Protein AF-A0A4Q3WKJ7-F1 (afdb_monomer_lite)

Sequence (183 aa):
MPTYILHGGEASSETPTNSAFWQYMAESLPEGGTWVGCYFARYIEFSDTKFERDADKIRTYAPQGTTCVMATEDNFEDLLKSASVLYLAGGSSLGLLNNLGRWPNAKALIQGVPVVAGCSAGMNILGNKFLTKKGELGQGLGIIPYNLLVHHRAPQYSVAQAGAPLPPPVLAVQETQFCTIQL

Foldseek 3Di:
DAKEKAAQAPLVDDDPLSLVSLLVQQVLADALAEEEEEDQLDDPVCQPVVQVVSVVSSVVRHHHNYHYYYDDLVCNQVCLQRHQEYEAEDHHLVSSVVSCVVDPCSLVSQVSHRYYYYHHSGNQQLDQWEWGLQLDIDGHSHNDDAREYHQPPPPSSVNNCVHDDDDPPYDYHHHSHIDMDDD

Radius of gyration: 15.19 Å; chains: 1; bounding box: 35×33×44 Å

Secondary structure (DSSP, 8-state):
--EEEEE-S-TTS--HHHHHHHHHHHHTSPTT-EEEEE-TTS-GGGHHHHHHHHHHHHHHHSPTT-EEEE--TTTHHHHHHH-SEEEE-SS-HHHHHHHHTT-TTHHHHHHHSSEEEEETHHHHTTSSEEE-TTSPEEE----SSSEEEEEET-GGGHHHHHSSPPPSSEEEEETT-EEEEE-

Structure (mmCIF, N/CA/C/O backbone):
data_AF-A0A4Q3WKJ7-F1
#
_entry.id   AF-A0A4Q3WKJ7-F1
#
loop_
_atom_site.group_PDB
_atom_site.id
_atom_site.type_symbol
_atom_site.label_atom_id
_atom_site.label_alt_id
_atom_site.label_comp_id
_atom_site.label_asym_id
_atom_site.label_entity_id
_atom_site.label_seq_id
_atom_site.pdbx_PDB_ins_code
_atom_site.Cartn_x
_atom_site.Cartn_y
_atom_site.Cartn_z
_atom_site.occupancy
_atom_site.B_iso_or_equiv
_atom_site.auth_seq_id
_atom_site.auth_comp_id
_atom_site.auth_asym_id
_atom_site.auth_atom_id
_atom_site.pdbx_PDB_model_num
ATOM 1 N N . MET A 1 1 ? -16.156 4.918 -1.291 1.00 81.81 1 MET A N 1
ATOM 2 C CA . MET A 1 1 ? -15.129 5.103 -2.331 1.00 81.81 1 MET A CA 1
ATOM 3 C C . MET A 1 1 ? -13.781 4.978 -1.653 1.00 81.81 1 MET A C 1
ATOM 5 O O . MET A 1 1 ? -13.519 5.790 -0.766 1.00 81.81 1 MET A O 1
ATOM 9 N N . PRO A 1 2 ? -13.011 3.913 -1.930 1.00 94.12 2 PRO A N 1
ATOM 10 C CA . PRO A 1 2 ? -11.692 3.731 -1.346 1.00 94.12 2 PRO A CA 1
ATOM 11 C C . PRO A 1 2 ? -10.714 4.848 -1.724 1.00 94.12 2 PRO A C 1
ATOM 13 O O . PRO A 1 2 ? -10.761 5.398 -2.826 1.00 94.12 2 PRO A O 1
ATOM 16 N N . THR A 1 3 ? -9.788 5.151 -0.818 1.00 98.38 3 THR A N 1
ATOM 17 C CA . THR A 1 3 ? -8.639 6.022 -1.094 1.00 98.38 3 THR A CA 1
ATOM 18 C C . THR A 1 3 ? -7.384 5.177 -1.270 1.00 98.38 3 THR A C 1
ATOM 20 O O . THR A 1 3 ? -7.062 4.339 -0.432 1.00 98.38 3 THR A O 1
ATOM 23 N N . TYR A 1 4 ? -6.646 5.417 -2.346 1.00 98.56 4 TYR A N 1
ATOM 24 C CA . TYR A 1 4 ? -5.393 4.745 -2.659 1.00 98.56 4 TYR A CA 1
ATOM 25 C C . TYR A 1 4 ? -4.220 5.688 -2.437 1.00 98.56 4 TYR A C 1
ATOM 27 O O . TYR A 1 4 ? -4.204 6.779 -3.001 1.00 98.56 4 TYR A O 1
ATOM 35 N N . ILE A 1 5 ? -3.227 5.263 -1.658 1.00 98.56 5 ILE A N 1
ATOM 36 C CA . ILE A 1 5 ? -2.015 6.034 -1.360 1.00 98.56 5 ILE A CA 1
ATOM 37 C C . ILE A 1 5 ? -0.834 5.336 -2.041 1.00 98.56 5 ILE A C 1
ATOM 39 O O . ILE A 1 5 ? -0.457 4.222 -1.680 1.00 98.56 5 ILE A O 1
ATOM 43 N N . LEU A 1 6 ? -0.259 5.967 -3.061 1.00 98.56 6 LEU A N 1
ATOM 44 C CA . LEU A 1 6 ? 0.714 5.347 -3.961 1.00 98.56 6 LEU A CA 1
ATOM 45 C C . LEU A 1 6 ? 2.101 5.920 -3.732 1.00 98.56 6 LEU A C 1
ATOM 47 O O . LEU A 1 6 ? 2.370 7.052 -4.128 1.00 98.56 6 LEU A O 1
ATOM 51 N N . HIS A 1 7 ? 2.973 5.132 -3.110 1.00 98.56 7 HIS A N 1
ATOM 52 C CA . HIS A 1 7 ? 4.310 5.542 -2.704 1.00 98.56 7 HIS A CA 1
ATOM 53 C C . HIS A 1 7 ? 5.396 4.917 -3.593 1.00 98.56 7 HIS A C 1
ATOM 55 O O . HIS A 1 7 ? 5.481 3.692 -3.745 1.00 98.56 7 HIS A O 1
ATOM 61 N N . GLY A 1 8 ? 6.276 5.755 -4.145 1.00 97.06 8 GLY A N 1
ATOM 62 C CA . GLY A 1 8 ? 7.236 5.351 -5.178 1.00 97.06 8 GLY A CA 1
ATOM 63 C C . GLY A 1 8 ? 8.384 4.462 -4.696 1.00 97.06 8 GLY A C 1
ATOM 64 O O . GLY A 1 8 ? 9.007 3.792 -5.514 1.00 97.06 8 GLY A O 1
ATOM 65 N N . GLY A 1 9 ? 8.656 4.409 -3.390 1.00 95.75 9 GLY A N 1
ATOM 66 C CA . GLY A 1 9 ? 9.699 3.563 -2.794 1.00 95.75 9 GLY A CA 1
ATOM 67 C C . GLY A 1 9 ? 10.527 4.301 -1.745 1.00 95.75 9 GLY A C 1
ATOM 68 O O . GLY A 1 9 ? 10.381 5.508 -1.602 1.00 95.75 9 GLY A O 1
ATOM 69 N N . GLU A 1 10 ? 11.378 3.587 -1.004 1.00 94.50 10 GLU A N 1
ATOM 70 C CA . GLU A 1 10 ? 12.205 4.161 0.077 1.00 94.50 10 GLU A CA 1
ATOM 71 C C . GLU A 1 10 ? 11.401 4.792 1.234 1.00 94.50 10 GLU A C 1
ATOM 73 O O . GLU A 1 10 ? 11.823 5.769 1.842 1.00 94.50 10 GLU A O 1
ATOM 78 N N . ALA A 1 11 ? 10.247 4.210 1.596 1.00 94.81 11 ALA A N 1
ATOM 79 C CA . ALA A 1 11 ? 9.385 4.702 2.691 1.00 94.81 11 ALA A CA 1
ATOM 80 C C . ALA A 1 11 ? 10.033 4.643 4.096 1.00 94.81 11 ALA A C 1
ATOM 82 O O . ALA A 1 11 ? 9.470 5.134 5.080 1.00 94.81 11 ALA A O 1
ATOM 83 N N . SER A 1 12 ? 11.194 3.992 4.221 1.00 91.62 12 SER A N 1
ATOM 84 C CA . SER A 1 12 ? 11.977 3.959 5.457 1.00 91.62 12 SER A CA 1
ATOM 85 C C . SER A 1 12 ? 12.895 5.158 5.643 1.00 91.62 12 SER A C 1
ATOM 87 O O . SER A 1 12 ? 13.297 5.387 6.776 1.00 91.62 12 SER A O 1
ATOM 89 N N . SER A 1 13 ? 13.210 5.898 4.580 1.00 94.06 13 SER A N 1
ATOM 90 C CA . SER A 1 13 ? 14.069 7.079 4.662 1.00 94.06 13 SER A CA 1
ATOM 91 C C . SER A 1 13 ? 13.409 8.174 5.498 1.00 94.06 13 SER A C 1
ATOM 93 O O . SER A 1 13 ? 12.194 8.363 5.439 1.00 94.06 13 SER A O 1
ATOM 95 N N . GLU A 1 14 ? 14.201 8.911 6.265 1.00 93.94 14 GLU A N 1
ATOM 96 C CA . GLU A 1 14 ? 13.706 10.030 7.066 1.00 93.94 14 GLU A CA 1
ATOM 97 C C . GLU A 1 14 ? 13.602 11.277 6.188 1.00 93.94 14 GLU A C 1
ATOM 99 O O . GLU A 1 14 ? 14.577 11.987 5.952 1.00 93.94 14 GLU A O 1
ATOM 104 N N . THR A 1 15 ? 12.409 11.520 5.646 1.00 96.88 15 THR A N 1
ATOM 105 C CA . THR A 1 15 ? 12.105 12.713 4.850 1.00 96.88 15 THR A CA 1
ATOM 106 C C . THR A 1 15 ? 10.743 13.278 5.253 1.00 96.88 15 THR A C 1
ATOM 108 O O . THR A 1 15 ? 9.866 12.508 5.654 1.00 96.88 15 THR A O 1
ATOM 111 N N . PRO A 1 16 ? 10.507 14.595 5.097 1.00 97.31 16 PRO A N 1
ATOM 112 C CA . PRO A 1 16 ? 9.200 15.185 5.386 1.00 97.31 16 PRO A CA 1
ATOM 113 C C . PRO A 1 16 ? 8.056 14.526 4.603 1.00 97.31 16 PRO A C 1
ATOM 115 O O . PRO A 1 16 ? 6.979 14.303 5.148 1.00 97.31 16 PRO A O 1
ATOM 118 N N . THR A 1 17 ? 8.295 14.157 3.340 1.00 97.12 17 THR A N 1
ATOM 119 C CA . THR A 1 17 ? 7.290 13.489 2.504 1.00 97.12 17 THR A CA 1
ATOM 120 C C . THR A 1 17 ? 6.982 12.071 2.988 1.00 97.12 17 THR A C 1
ATOM 122 O O . THR A 1 17 ? 5.820 11.672 2.984 1.00 97.12 17 THR A O 1
ATOM 125 N N . ASN A 1 18 ? 7.975 11.322 3.477 1.00 97.75 18 ASN A N 1
ATOM 126 C CA . ASN A 1 18 ? 7.724 10.016 4.085 1.00 97.75 18 ASN A CA 1
ATOM 127 C C . ASN A 1 18 ? 6.974 10.152 5.412 1.00 97.75 18 ASN A C 1
ATOM 129 O O . ASN A 1 18 ? 6.049 9.383 5.657 1.00 97.75 18 ASN A O 1
ATOM 133 N N . SER A 1 19 ? 7.321 11.129 6.255 1.00 97.50 19 SER A N 1
ATOM 134 C CA . SER A 1 19 ? 6.553 11.404 7.476 1.00 97.50 19 SER A CA 1
ATOM 135 C C . SER A 1 19 ? 5.092 11.707 7.144 1.00 97.50 19 SER A C 1
ATOM 137 O O . SER A 1 19 ? 4.204 11.108 7.739 1.00 97.50 19 SER A O 1
ATOM 139 N N . ALA A 1 20 ? 4.840 12.527 6.117 1.00 98.06 20 ALA A N 1
ATOM 140 C CA . ALA A 1 20 ? 3.491 12.806 5.631 1.00 98.06 20 ALA A CA 1
ATOM 141 C C . ALA A 1 20 ? 2.779 11.555 5.080 1.00 98.06 20 ALA A C 1
ATOM 143 O O . ALA A 1 20 ? 1.578 11.411 5.277 1.00 98.06 20 ALA A O 1
ATOM 144 N N . PHE A 1 21 ? 3.492 10.628 4.433 1.00 98.25 21 PHE A N 1
ATOM 145 C CA . PHE A 1 21 ? 2.926 9.353 3.977 1.00 98.25 21 PHE A CA 1
ATOM 146 C C . PHE A 1 21 ? 2.413 8.499 5.147 1.00 98.25 21 PHE A C 1
ATOM 148 O O . PHE A 1 21 ? 1.285 8.005 5.106 1.00 98.25 21 PHE A O 1
ATOM 155 N N . TRP A 1 22 ? 3.223 8.343 6.200 1.00 98.25 22 TRP A N 1
ATOM 156 C CA . TRP A 1 22 ? 2.840 7.585 7.396 1.00 98.25 22 TRP A CA 1
ATOM 157 C C . TRP A 1 22 ? 1.740 8.285 8.193 1.00 98.25 22 TRP A C 1
ATOM 159 O O . TRP A 1 22 ? 0.773 7.638 8.592 1.00 98.25 22 TRP A O 1
ATOM 169 N N . GLN A 1 23 ? 1.852 9.604 8.357 1.00 98.25 23 GLN A N 1
ATOM 170 C CA . GLN A 1 23 ? 0.847 10.428 9.020 1.00 98.25 23 GLN A CA 1
ATOM 171 C C . GLN A 1 23 ? -0.504 10.346 8.302 1.00 98.25 23 GLN A C 1
ATOM 173 O O . GLN A 1 23 ? -1.506 10.075 8.949 1.00 98.25 23 GLN A O 1
ATOM 178 N N . TYR A 1 24 ? -0.538 10.470 6.971 1.00 98.06 24 TYR A N 1
ATOM 179 C CA . TYR A 1 24 ? -1.785 10.395 6.206 1.00 98.06 24 TYR A CA 1
ATOM 180 C C . TYR A 1 24 ? -2.494 9.045 6.390 1.00 98.06 24 TYR A C 1
ATOM 182 O O . TYR A 1 24 ? -3.712 8.997 6.564 1.00 98.06 24 TYR A O 1
ATOM 190 N N . MET A 1 25 ? -1.748 7.932 6.374 1.00 98.19 25 MET A N 1
ATOM 191 C CA . MET A 1 25 ? -2.322 6.612 6.665 1.00 98.19 25 MET A CA 1
ATOM 192 C C . MET A 1 25 ? -2.898 6.538 8.079 1.00 98.19 25 MET A C 1
ATOM 194 O O . MET A 1 25 ? -3.982 5.995 8.264 1.00 98.19 25 MET A O 1
ATOM 198 N N . ALA A 1 26 ? -2.179 7.065 9.067 1.00 98.31 26 ALA A N 1
ATOM 199 C CA . ALA A 1 26 ? -2.588 7.009 10.462 1.00 98.31 26 ALA A CA 1
ATOM 200 C C . ALA A 1 26 ? -3.809 7.896 10.757 1.00 98.31 26 ALA A C 1
ATOM 202 O O . ALA A 1 26 ? -4.734 7.455 11.430 1.00 98.31 26 ALA A O 1
ATOM 203 N N . GLU A 1 27 ? -3.860 9.103 10.194 1.00 97.44 27 GLU A N 1
ATOM 204 C CA . GLU A 1 27 ? -4.999 10.027 10.303 1.00 97.44 27 GLU A CA 1
ATOM 205 C C . GLU A 1 27 ? -6.239 9.530 9.546 1.00 97.44 27 GLU A C 1
ATOM 207 O O . GLU A 1 27 ? -7.353 9.976 9.811 1.00 97.44 27 GLU A O 1
ATOM 212 N N . SER A 1 28 ? -6.064 8.581 8.621 1.00 97.44 28 SER A N 1
ATOM 213 C CA . SER A 1 28 ? -7.175 7.908 7.942 1.00 97.44 28 SER A CA 1
ATOM 214 C C . SER A 1 28 ? -7.849 6.829 8.799 1.00 97.44 28 SER A C 1
ATOM 216 O O . SER A 1 28 ? -8.874 6.277 8.392 1.00 97.44 28 SER A O 1
ATOM 218 N N . LEU A 1 29 ? -7.282 6.483 9.959 1.00 98.06 29 LEU A N 1
ATOM 219 C CA . LEU A 1 29 ? -7.877 5.519 10.877 1.00 98.06 29 LEU A CA 1
ATOM 220 C C . LEU A 1 29 ? -8.966 6.197 11.722 1.00 98.06 29 LEU A C 1
ATOM 222 O O . LEU A 1 29 ? -8.727 7.271 12.274 1.00 98.06 29 LEU A O 1
ATOM 226 N N . PRO A 1 30 ? -10.145 5.572 11.890 1.00 96.88 30 PRO A N 1
ATOM 227 C CA . PRO A 1 30 ? -11.076 5.983 12.931 1.00 96.88 30 PRO A CA 1
ATOM 228 C C . PRO A 1 30 ? -10.525 5.617 14.318 1.00 96.88 30 PRO A C 1
ATOM 230 O O . PRO A 1 30 ? -9.624 4.785 14.447 1.00 96.88 30 PRO A O 1
ATOM 233 N N . GLU A 1 31 ? -11.099 6.192 15.375 1.00 96.19 31 GLU A N 1
ATOM 234 C CA . GLU A 1 31 ? -10.847 5.733 16.745 1.00 96.19 31 GLU A CA 1
ATOM 235 C C . GLU A 1 31 ? -11.171 4.233 16.872 1.00 96.19 31 GLU A C 1
ATOM 237 O O . GLU A 1 31 ? -12.195 3.767 16.369 1.00 96.19 31 GLU A O 1
ATOM 242 N N . GLY A 1 32 ? -10.268 3.457 17.482 1.00 95.44 32 GLY A N 1
ATOM 243 C CA . GLY A 1 32 ? -10.382 1.992 17.522 1.00 95.44 32 GLY A CA 1
ATOM 244 C C . GLY A 1 32 ? -10.168 1.280 16.174 1.00 95.44 32 GLY A C 1
ATOM 245 O O . GLY A 1 32 ? -10.402 0.076 16.072 1.00 95.44 32 GLY A O 1
ATOM 246 N N . GLY A 1 33 ? -9.747 2.002 15.131 1.00 97.56 33 GLY A N 1
ATOM 247 C CA . GLY A 1 33 ? -9.533 1.470 13.788 1.00 97.56 33 GLY A CA 1
ATOM 248 C C . GLY A 1 33 ? -8.410 0.437 13.704 1.00 97.56 33 GLY A C 1
ATOM 249 O O . GLY A 1 33 ? -7.512 0.376 14.547 1.00 97.56 33 GLY A O 1
ATOM 250 N N . THR A 1 34 ? -8.446 -0.378 12.647 1.00 98.62 34 THR A N 1
ATOM 251 C CA . THR A 1 34 ? -7.423 -1.406 12.392 1.00 98.62 34 THR A CA 1
ATOM 252 C C . THR A 1 34 ? -6.572 -1.031 11.184 1.00 98.62 34 THR A C 1
ATOM 254 O O . THR A 1 34 ? -7.083 -0.883 10.068 1.00 98.62 34 THR A O 1
ATOM 257 N N . TRP A 1 35 ? -5.264 -0.924 11.408 1.00 98.75 35 TRP A N 1
ATOM 258 C CA . TRP A 1 35 ? -4.242 -0.872 10.372 1.00 98.75 35 TRP A CA 1
ATOM 259 C C . TRP A 1 35 ? -3.665 -2.270 10.137 1.00 98.75 35 TRP A C 1
ATOM 261 O O . TRP A 1 35 ? -3.179 -2.919 11.067 1.00 98.75 35 TRP A O 1
ATOM 271 N N . VAL A 1 36 ? -3.698 -2.725 8.887 1.00 98.75 36 VAL A N 1
ATOM 272 C CA . VAL A 1 36 ? -3.184 -4.033 8.473 1.00 98.75 36 VAL A CA 1
ATOM 273 C C . VAL A 1 36 ? -1.935 -3.852 7.620 1.00 98.75 36 VAL A C 1
ATOM 275 O O . VAL A 1 36 ? -1.992 -3.278 6.533 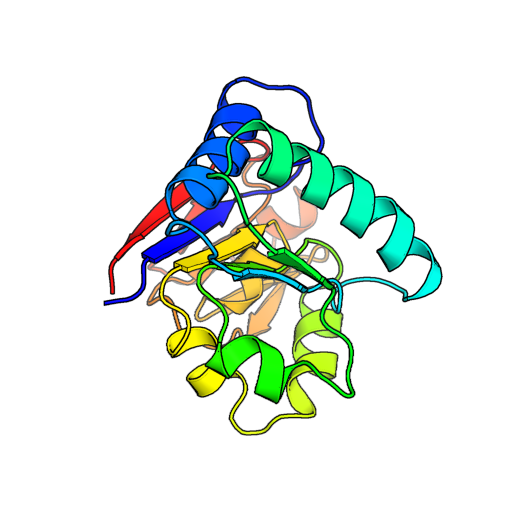1.00 98.75 36 VAL A O 1
ATOM 278 N N . GLY A 1 37 ? -0.804 -4.381 8.082 1.00 98.38 37 GLY A N 1
ATOM 279 C CA . GLY A 1 37 ? 0.447 -4.417 7.330 1.00 98.38 37 GLY A CA 1
ATOM 280 C C . GLY A 1 37 ? 0.627 -5.746 6.593 1.00 98.38 37 GLY A C 1
ATOM 281 O O . GLY A 1 37 ? 0.725 -6.798 7.219 1.00 98.38 37 GLY A O 1
ATOM 282 N N . CYS A 1 38 ? 0.716 -5.711 5.264 1.00 97.69 38 CYS A N 1
ATOM 283 C CA . CYS A 1 38 ? 0.924 -6.879 4.411 1.00 97.69 38 CYS A CA 1
ATOM 284 C C . CYS A 1 38 ? 2.346 -6.900 3.831 1.00 97.69 38 CYS A C 1
ATOM 286 O O . CYS A 1 38 ? 2.731 -6.040 3.033 1.00 97.69 38 CYS A O 1
ATOM 288 N N . TYR A 1 39 ? 3.119 -7.925 4.206 1.00 97.00 39 TYR A N 1
ATOM 289 C CA . TYR A 1 39 ? 4.542 -8.071 3.865 1.00 97.00 39 TYR A CA 1
ATOM 290 C C . TYR A 1 39 ? 4.828 -9.226 2.897 1.00 97.00 39 TYR A C 1
ATOM 292 O O . TYR A 1 39 ? 5.985 -9.583 2.687 1.00 97.00 39 TYR A O 1
ATOM 300 N N . PHE A 1 40 ? 3.801 -9.752 2.220 1.00 95.56 40 PHE A N 1
ATOM 301 C CA . PHE A 1 40 ? 3.911 -10.877 1.277 1.00 95.56 40 PHE A CA 1
ATOM 302 C C . PHE A 1 40 ? 4.849 -10.625 0.084 1.00 95.56 40 PHE A C 1
ATOM 304 O O . PHE A 1 40 ? 5.186 -11.553 -0.645 1.00 95.56 40 PHE A O 1
ATOM 311 N N . ALA A 1 41 ? 5.300 -9.389 -0.136 1.00 92.94 41 ALA A N 1
ATOM 312 C CA . ALA A 1 41 ? 6.324 -9.071 -1.127 1.00 92.94 41 ALA A CA 1
ATOM 313 C C . ALA A 1 41 ? 7.746 -9.499 -0.700 1.00 92.94 41 ALA A C 1
ATOM 315 O O . ALA A 1 41 ? 8.692 -9.333 -1.475 1.00 92.94 41 ALA A O 1
ATOM 316 N N . ARG A 1 42 ? 7.939 -9.977 0.533 1.00 86.81 42 ARG A N 1
ATOM 317 C CA . ARG A 1 42 ? 9.248 -10.272 1.130 1.00 86.81 42 ARG A CA 1
ATOM 318 C C . ARG A 1 42 ? 9.323 -11.707 1.643 1.00 86.81 42 ARG A C 1
ATOM 320 O O . ARG A 1 42 ? 8.315 -12.389 1.777 1.00 86.81 42 ARG A O 1
ATOM 327 N N . TYR A 1 43 ? 10.545 -12.139 1.945 1.00 75.75 43 TYR A N 1
ATOM 328 C CA . TYR A 1 43 ? 10.781 -13.367 2.698 1.00 75.75 43 TYR A CA 1
ATOM 329 C C . TYR A 1 43 ? 10.307 -13.203 4.145 1.00 75.75 43 TYR A C 1
ATOM 331 O O . TYR A 1 43 ? 10.516 -12.146 4.749 1.00 75.75 43 TYR A O 1
ATOM 339 N N . ILE A 1 44 ? 9.699 -14.261 4.684 1.00 72.31 44 ILE A N 1
ATOM 340 C CA . ILE A 1 44 ? 9.013 -14.255 5.981 1.00 72.31 44 ILE A CA 1
ATOM 341 C C . ILE A 1 44 ? 9.929 -13.818 7.133 1.00 72.31 44 ILE A C 1
ATOM 343 O O . ILE A 1 44 ? 9.512 -13.022 7.966 1.00 72.31 44 ILE A O 1
ATOM 347 N N . GLU A 1 45 ? 11.206 -14.207 7.085 1.00 68.75 45 GLU A N 1
ATOM 348 C CA . GLU A 1 45 ? 12.228 -13.970 8.118 1.00 68.75 45 GLU A CA 1
ATOM 349 C C . GLU A 1 45 ? 12.484 -12.486 8.441 1.00 68.75 45 GLU A C 1
ATOM 351 O O . GLU A 1 45 ? 13.004 -12.160 9.504 1.00 68.75 45 GLU A O 1
ATOM 356 N N . PHE A 1 46 ? 12.108 -11.565 7.548 1.00 73.12 46 PHE A N 1
ATOM 357 C CA . PHE A 1 46 ? 12.289 -10.121 7.746 1.00 73.12 46 PHE A CA 1
ATOM 358 C C . PHE A 1 46 ? 10.980 -9.364 7.985 1.00 73.12 46 PHE A C 1
ATOM 360 O O . PHE A 1 46 ? 10.987 -8.130 7.984 1.00 73.12 46 PHE A O 1
ATOM 367 N N . SER A 1 47 ? 9.856 -10.070 8.112 1.00 81.00 47 SER A N 1
ATOM 368 C CA . SER A 1 47 ? 8.536 -9.434 8.159 1.00 81.00 47 SER A CA 1
ATOM 369 C C . SER A 1 47 ? 8.264 -8.807 9.522 1.00 81.00 47 SER A C 1
ATOM 371 O O . SER A 1 47 ? 7.897 -7.638 9.560 1.00 81.00 47 SER A O 1
ATOM 373 N N . ASP A 1 48 ? 8.575 -9.502 10.619 1.00 85.94 48 ASP A N 1
ATOM 374 C CA . ASP A 1 48 ? 8.271 -9.041 11.984 1.00 85.94 48 ASP A CA 1
ATOM 375 C C . ASP A 1 48 ? 8.990 -7.733 12.342 1.00 85.94 48 ASP A C 1
ATOM 377 O O . ASP A 1 48 ? 8.375 -6.760 12.772 1.00 85.94 48 ASP A O 1
ATOM 381 N N . THR A 1 49 ? 10.301 -7.658 12.089 1.00 88.25 49 THR A N 1
ATOM 382 C CA . THR A 1 49 ? 11.098 -6.455 12.403 1.00 88.25 49 THR A CA 1
ATOM 383 C C . THR A 1 49 ? 10.672 -5.238 11.583 1.00 88.25 49 THR A C 1
ATOM 385 O O . THR A 1 49 ? 10.712 -4.106 12.065 1.00 88.25 49 THR A O 1
ATOM 388 N N . LYS A 1 50 ? 10.254 -5.449 10.331 1.00 90.44 50 LYS A N 1
ATOM 389 C CA . LYS A 1 50 ? 9.723 -4.379 9.480 1.00 90.44 50 LYS A CA 1
ATOM 390 C C . LYS A 1 50 ? 8.320 -3.976 9.896 1.00 90.44 50 LYS A C 1
ATOM 392 O O . LYS A 1 50 ? 8.035 -2.782 9.874 1.00 90.44 50 LYS A O 1
ATOM 397 N N . PHE A 1 51 ? 7.489 -4.949 10.257 1.00 95.94 51 PHE A N 1
ATOM 398 C CA . PHE A 1 51 ? 6.155 -4.705 10.768 1.00 95.94 51 PHE A CA 1
ATOM 399 C C . PHE A 1 51 ? 6.210 -3.809 11.993 1.00 95.94 51 PHE A C 1
ATOM 401 O O . PHE A 1 51 ? 5.581 -2.762 11.954 1.00 95.94 51 PHE A O 1
ATOM 408 N N . GLU A 1 52 ? 7.008 -4.144 13.010 1.00 95.75 52 GLU A N 1
ATOM 409 C CA . GLU A 1 52 ? 7.071 -3.315 14.218 1.00 95.75 52 GLU A CA 1
ATOM 410 C C . GLU A 1 52 ? 7.567 -1.902 13.918 1.00 95.75 52 GLU A C 1
ATOM 412 O O . GLU A 1 52 ? 6.936 -0.928 14.316 1.00 95.75 52 GLU A O 1
ATOM 417 N N . ARG A 1 53 ? 8.617 -1.769 13.100 1.00 94.69 53 ARG A N 1
ATOM 418 C CA . ARG A 1 53 ? 9.114 -0.454 12.676 1.00 94.69 53 ARG A CA 1
ATOM 419 C C . ARG A 1 53 ? 8.038 0.387 11.979 1.00 94.69 53 ARG A C 1
ATOM 421 O O . ARG A 1 53 ? 7.955 1.591 12.203 1.00 94.69 53 ARG A O 1
ATOM 428 N N . ASP A 1 54 ? 7.276 -0.204 11.066 1.00 96.75 54 ASP A N 1
ATOM 429 C CA . ASP A 1 54 ? 6.248 0.519 10.313 1.00 96.75 54 ASP A CA 1
ATOM 430 C C . ASP A 1 54 ? 4.997 0.761 11.186 1.00 96.75 54 ASP A C 1
ATOM 432 O O . ASP A 1 54 ? 4.388 1.827 11.099 1.00 96.75 54 ASP A O 1
ATOM 436 N N . ALA A 1 55 ? 4.667 -0.164 12.092 1.00 97.62 55 ALA A N 1
ATOM 437 C CA . ALA A 1 55 ? 3.611 -0.012 13.087 1.00 97.62 55 ALA A CA 1
ATOM 438 C C . ALA A 1 55 ? 3.921 1.127 14.069 1.00 97.62 55 ALA A C 1
ATOM 440 O O . ALA A 1 55 ? 3.026 1.903 14.387 1.00 97.62 55 ALA A O 1
ATOM 441 N N . ASP A 1 56 ? 5.176 1.309 14.486 1.00 97.00 56 ASP A N 1
ATOM 442 C CA . ASP A 1 56 ? 5.588 2.429 15.343 1.00 97.00 56 ASP A CA 1
ATOM 443 C C . ASP A 1 56 ? 5.347 3.790 14.679 1.00 97.00 56 ASP A C 1
ATOM 445 O O . ASP A 1 56 ? 4.895 4.742 15.324 1.00 97.00 56 ASP A O 1
ATOM 449 N N . LYS A 1 57 ? 5.553 3.881 13.361 1.00 96.75 57 LYS A N 1
ATOM 450 C CA . LYS A 1 57 ? 5.229 5.095 12.597 1.00 96.75 57 LYS A CA 1
ATOM 451 C C . LYS A 1 57 ? 3.731 5.365 12.562 1.00 96.75 57 LYS A C 1
ATOM 453 O O . LYS A 1 57 ? 3.330 6.516 12.673 1.00 96.75 57 LYS A O 1
ATOM 458 N N . ILE A 1 58 ? 2.907 4.324 12.439 1.00 98.06 58 ILE A N 1
ATOM 459 C CA . ILE A 1 58 ? 1.448 4.466 12.515 1.00 98.06 58 ILE A CA 1
ATOM 460 C C . ILE A 1 58 ? 1.036 4.905 13.921 1.00 98.06 58 ILE A C 1
ATOM 462 O O . ILE A 1 58 ? 0.363 5.920 14.066 1.00 98.06 58 ILE A O 1
ATOM 466 N N . ARG A 1 59 ? 1.509 4.209 14.961 1.00 96.94 59 ARG A N 1
ATOM 467 C CA . ARG A 1 59 ? 1.221 4.504 16.376 1.00 96.94 59 ARG A CA 1
ATOM 468 C C . ARG A 1 59 ? 1.601 5.932 16.783 1.00 96.94 59 ARG A C 1
ATOM 470 O O . ARG A 1 59 ? 0.985 6.473 17.690 1.00 96.94 59 ARG A O 1
ATOM 477 N N . THR A 1 60 ? 2.573 6.547 16.108 1.00 96.31 60 THR A N 1
ATOM 478 C CA . THR A 1 60 ? 2.985 7.940 16.357 1.00 96.31 60 THR A CA 1
ATOM 479 C C . THR A 1 60 ? 1.868 8.953 16.071 1.00 96.31 60 THR A C 1
ATOM 481 O O . THR A 1 60 ? 1.786 9.972 16.753 1.00 96.31 60 THR A O 1
ATOM 484 N N . TYR A 1 61 ? 1.011 8.687 15.082 1.00 96.44 61 TYR A N 1
ATOM 485 C CA . TYR A 1 61 ? -0.011 9.632 14.609 1.00 96.44 61 TYR A CA 1
ATOM 486 C C . TYR A 1 61 ? -1.444 9.099 14.736 1.00 96.44 61 TYR A C 1
ATOM 488 O O . TYR A 1 61 ? -2.398 9.853 14.558 1.00 96.44 61 TYR A O 1
ATOM 496 N N . ALA A 1 62 ? -1.607 7.802 14.992 1.00 96.69 62 ALA A N 1
ATOM 497 C CA . ALA A 1 62 ? -2.910 7.161 14.991 1.00 96.69 62 ALA A CA 1
ATOM 498 C C . ALA A 1 62 ? -3.737 7.545 16.231 1.00 96.69 62 ALA A C 1
ATOM 500 O O . ALA A 1 62 ? -3.176 7.793 17.304 1.00 96.69 62 ALA A O 1
ATOM 501 N N . PRO A 1 63 ? -5.076 7.554 16.122 1.00 95.81 63 PRO A N 1
ATOM 502 C CA . PRO A 1 63 ? -5.941 7.802 17.266 1.00 95.81 63 PRO A CA 1
ATOM 503 C C . PRO A 1 63 ? -5.799 6.708 18.332 1.00 95.81 63 PRO A C 1
ATOM 505 O O . PRO A 1 63 ? -5.351 5.583 18.071 1.00 95.81 63 PRO A O 1
ATOM 508 N N . GLN A 1 64 ? -6.228 7.033 19.551 1.00 93.88 64 GLN A N 1
ATOM 509 C CA . GLN A 1 64 ? -6.243 6.090 20.664 1.00 93.88 64 GLN A CA 1
ATOM 510 C C . GLN A 1 64 ? -7.040 4.819 20.309 1.00 93.88 64 GLN A C 1
ATOM 512 O O . GLN A 1 64 ? -8.026 4.852 19.574 1.00 93.88 64 GLN A O 1
ATOM 517 N N . GLY A 1 65 ? -6.583 3.672 20.817 1.00 94.31 65 GLY A N 1
ATOM 518 C CA . GLY A 1 65 ? -7.231 2.379 20.572 1.00 94.31 65 GLY A CA 1
ATOM 519 C C . GLY A 1 65 ? -6.948 1.766 19.197 1.00 94.31 65 GLY A C 1
ATOM 520 O O . GLY A 1 65 ? -7.470 0.693 18.908 1.00 94.31 65 GLY A O 1
ATOM 521 N N . THR A 1 66 ? -6.116 2.399 18.362 1.00 97.56 66 THR A N 1
ATOM 522 C CA . THR A 1 66 ? -5.693 1.828 17.077 1.00 97.56 66 THR A CA 1
ATOM 523 C C . THR A 1 66 ? -5.051 0.455 17.256 1.00 97.56 66 THR A C 1
ATOM 525 O O . THR A 1 66 ? -4.107 0.288 18.032 1.00 97.56 66 THR A O 1
ATOM 528 N N . THR A 1 67 ? -5.506 -0.511 16.460 1.00 98.12 67 THR A N 1
ATOM 529 C CA . THR A 1 67 ? -4.901 -1.841 16.375 1.00 98.12 67 THR A CA 1
ATOM 530 C C . THR A 1 67 ? -4.007 -1.919 15.140 1.00 98.12 67 THR A C 1
ATOM 532 O O . THR A 1 67 ? -4.457 -1.667 14.025 1.00 98.12 67 THR A O 1
ATOM 535 N N . CYS A 1 68 ? -2.739 -2.285 15.321 1.00 98.38 68 CYS A N 1
ATOM 536 C CA . CYS A 1 68 ? -1.824 -2.602 14.221 1.00 98.38 68 CYS A CA 1
ATOM 537 C C . CYS A 1 68 ? -1.655 -4.120 14.147 1.00 98.38 68 CYS A C 1
ATOM 539 O O . CYS A 1 68 ? -1.259 -4.726 15.142 1.00 98.38 68 CYS A O 1
ATOM 541 N N . VAL A 1 69 ? -1.931 -4.730 12.992 1.00 98.06 69 VAL A N 1
ATOM 542 C CA . VAL A 1 69 ? -1.838 -6.190 12.809 1.00 98.06 69 VAL A CA 1
ATOM 543 C C . VAL A 1 69 ? -1.082 -6.530 11.534 1.00 98.06 69 VAL A C 1
ATOM 545 O O . VAL A 1 69 ? -1.273 -5.899 10.494 1.00 98.06 69 VAL A O 1
ATOM 548 N N . MET A 1 70 ? -0.223 -7.544 11.602 1.00 97.62 70 MET A N 1
ATOM 549 C CA . MET A 1 70 ? 0.439 -8.091 10.425 1.00 97.62 70 MET A CA 1
ATOM 550 C C . MET A 1 70 ? -0.442 -9.153 9.765 1.00 97.62 70 MET A C 1
ATOM 552 O O . MET A 1 70 ? -0.921 -10.078 10.425 1.00 97.62 70 MET A O 1
ATOM 556 N N . ALA A 1 71 ? -0.621 -9.040 8.452 1.00 96.88 71 ALA A N 1
ATOM 557 C CA . ALA A 1 71 ? -1.283 -10.074 7.676 1.00 96.88 71 ALA A CA 1
ATOM 558 C C . ALA A 1 71 ? -0.397 -11.316 7.526 1.00 96.88 71 ALA A C 1
ATOM 560 O O . ALA A 1 71 ? 0.774 -11.227 7.150 1.00 96.88 71 ALA A O 1
ATOM 561 N N . THR A 1 72 ? -1.001 -12.475 7.747 1.00 95.31 72 THR A N 1
ATOM 562 C CA . THR A 1 72 ? -0.469 -13.809 7.479 1.00 95.31 72 THR A CA 1
ATOM 563 C C . THR A 1 72 ? -1.382 -14.523 6.489 1.00 95.31 72 THR A C 1
ATOM 565 O O . THR A 1 72 ? -2.482 -14.061 6.186 1.00 95.31 72 THR A O 1
ATOM 568 N N . GLU A 1 73 ? -0.938 -15.660 5.963 1.00 92.38 73 GLU A N 1
ATOM 569 C CA . GLU A 1 73 ? -1.766 -16.461 5.056 1.00 92.38 73 GLU A CA 1
ATOM 570 C C . GLU A 1 73 ? -3.065 -16.942 5.722 1.00 92.38 73 GLU A C 1
ATOM 572 O O . GLU A 1 73 ? -4.102 -17.002 5.073 1.00 92.38 73 GLU A O 1
ATOM 577 N N . ASP A 1 74 ? -3.045 -17.206 7.026 1.00 93.81 74 ASP A N 1
ATOM 578 C CA . ASP A 1 74 ? -4.210 -17.753 7.726 1.00 93.81 74 ASP A CA 1
ATOM 579 C C . ASP A 1 74 ? -5.264 -16.693 8.064 1.00 93.81 74 ASP A C 1
ATOM 581 O O . ASP A 1 74 ? -6.436 -17.021 8.223 1.00 93.81 74 ASP A O 1
ATOM 585 N N . ASN A 1 75 ? -4.866 -15.422 8.189 1.00 95.69 75 ASN A N 1
ATOM 586 C CA . ASN A 1 75 ? -5.750 -14.358 8.672 1.00 95.69 75 ASN A CA 1
ATOM 587 C C . ASN A 1 75 ? -6.043 -13.259 7.639 1.00 95.69 75 ASN A C 1
ATOM 589 O O . ASN A 1 75 ? -6.859 -12.383 7.918 1.00 95.69 75 ASN A O 1
ATOM 593 N N . PHE A 1 76 ? -5.400 -13.282 6.463 1.00 96.56 76 PHE A N 1
ATOM 594 C CA . PHE A 1 76 ? -5.458 -12.179 5.499 1.00 96.56 76 PHE A CA 1
ATOM 595 C C . PHE A 1 76 ? -6.889 -11.791 5.128 1.00 96.56 76 PHE A C 1
ATOM 597 O O . PHE A 1 76 ? -7.254 -10.623 5.235 1.00 96.56 76 PHE A O 1
ATOM 604 N N . GLU A 1 77 ? -7.709 -12.760 4.720 1.00 96.19 77 GLU A N 1
ATOM 605 C CA . GLU A 1 77 ? -9.075 -12.483 4.277 1.00 96.19 77 GLU A CA 1
ATOM 606 C C . GLU A 1 77 ? -9.927 -11.866 5.394 1.00 96.19 77 GLU A C 1
ATOM 608 O O . GLU A 1 77 ? -10.628 -10.879 5.165 1.00 96.19 77 GLU A O 1
ATOM 613 N N . ASP A 1 78 ? -9.853 -12.422 6.602 1.00 96.75 78 ASP A N 1
ATOM 614 C CA . ASP A 1 78 ? -10.655 -11.951 7.728 1.00 96.75 78 ASP A CA 1
ATOM 615 C C . ASP A 1 78 ? -10.183 -10.591 8.242 1.00 96.75 78 ASP A C 1
ATOM 617 O O . ASP A 1 78 ? -11.015 -9.740 8.556 1.00 96.75 78 ASP A O 1
ATOM 621 N N . LEU A 1 79 ? -8.871 -10.331 8.229 1.00 97.31 79 LEU A N 1
ATOM 622 C CA . LEU A 1 79 ? -8.330 -9.010 8.543 1.00 97.31 79 LEU A CA 1
ATOM 623 C C . LEU A 1 79 ? -8.804 -7.947 7.552 1.00 97.31 79 LEU A C 1
ATOM 625 O O . LEU A 1 79 ? -9.122 -6.837 7.968 1.00 97.31 79 LEU A O 1
ATOM 629 N N . LEU A 1 80 ? -8.887 -8.255 6.253 1.0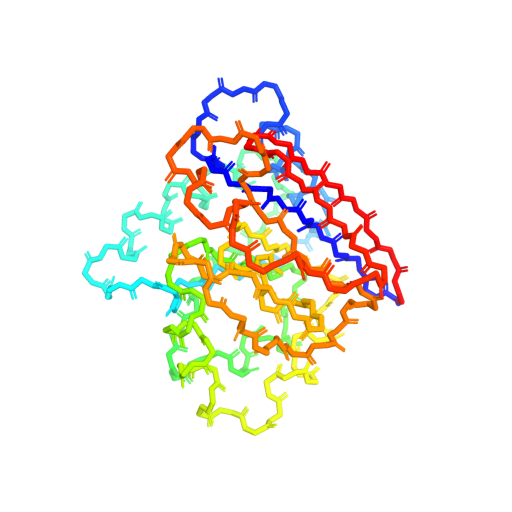0 97.69 80 LEU A N 1
ATOM 630 C CA . LEU A 1 80 ? -9.344 -7.268 5.269 1.00 97.69 80 LEU A CA 1
ATOM 631 C C . LEU A 1 80 ? -10.823 -6.892 5.429 1.00 97.69 80 LEU A C 1
ATOM 633 O O . LEU A 1 80 ? -11.197 -5.784 5.052 1.00 97.69 80 LEU A O 1
ATOM 637 N N . LYS A 1 81 ? -11.656 -7.757 6.025 1.00 96.06 81 LYS A N 1
ATOM 638 C CA . LYS A 1 81 ? -13.077 -7.458 6.295 1.00 96.06 81 LYS A CA 1
ATOM 639 C C . LYS A 1 81 ? -13.265 -6.400 7.387 1.00 96.06 81 LYS A C 1
ATOM 641 O O . LYS A 1 81 ? -14.266 -5.690 7.365 1.00 96.06 81 LYS A O 1
ATOM 646 N N . SER A 1 82 ? -12.333 -6.301 8.336 1.00 95.75 82 SER A N 1
ATOM 647 C CA . SER A 1 82 ? -12.369 -5.323 9.435 1.00 95.75 82 SER A CA 1
ATOM 648 C C . SER A 1 82 ? -11.331 -4.204 9.298 1.00 95.75 82 SER A C 1
ATOM 650 O O . SER A 1 82 ? -11.326 -3.267 10.100 1.00 95.75 82 SER A O 1
ATOM 652 N N . ALA A 1 83 ? -10.457 -4.273 8.291 1.00 98.25 83 ALA A N 1
ATOM 653 C CA . ALA A 1 83 ? -9.419 -3.282 8.063 1.00 98.25 83 ALA A CA 1
ATOM 654 C C . ALA A 1 83 ? -10.017 -1.907 7.752 1.00 98.25 83 ALA A C 1
ATOM 656 O O . ALA A 1 83 ? -10.855 -1.744 6.866 1.00 98.25 83 ALA A O 1
ATOM 657 N N . SER A 1 84 ? -9.514 -0.891 8.445 1.00 98.50 84 SER A N 1
ATOM 658 C CA . SER A 1 84 ? -9.749 0.509 8.091 1.00 98.50 84 SER A CA 1
ATOM 659 C C . SER A 1 84 ? -8.697 0.987 7.087 1.00 98.50 84 SER A C 1
ATOM 661 O O . SER A 1 84 ? -9.015 1.702 6.138 1.00 98.50 84 SER A O 1
ATOM 663 N N . VAL A 1 85 ? -7.449 0.540 7.271 1.00 98.75 85 VAL A N 1
ATOM 664 C CA . VAL A 1 85 ? -6.318 0.830 6.386 1.00 98.75 85 VAL A CA 1
ATOM 665 C C . VAL A 1 85 ? -5.552 -0.459 6.096 1.00 98.75 85 VAL A C 1
ATOM 667 O O . VAL A 1 85 ? -5.191 -1.190 7.016 1.00 98.75 85 VAL A O 1
ATOM 670 N N . LEU A 1 86 ? -5.251 -0.711 4.824 1.00 98.81 86 LEU A N 1
ATOM 671 C CA . LEU A 1 86 ? -4.341 -1.762 4.369 1.00 98.81 86 LEU A CA 1
ATOM 672 C C . LEU A 1 86 ? -3.062 -1.129 3.822 1.00 98.81 86 LEU A C 1
ATOM 674 O O . LEU A 1 86 ? -3.118 -0.308 2.913 1.00 98.81 86 LEU A O 1
ATOM 678 N N . TYR A 1 87 ? -1.905 -1.567 4.307 1.00 98.75 87 TYR A N 1
ATOM 679 C CA . TYR A 1 87 ? -0.600 -1.218 3.759 1.00 98.75 87 TYR A CA 1
ATOM 680 C C . TYR A 1 87 ? 0.054 -2.423 3.071 1.00 98.75 87 TYR A C 1
ATOM 682 O O . TYR A 1 87 ? 0.372 -3.427 3.703 1.00 98.75 87 TYR A O 1
ATOM 690 N N . LEU A 1 88 ? 0.291 -2.310 1.766 1.00 98.50 88 LEU A N 1
ATOM 691 C CA . LEU A 1 88 ? 1.029 -3.264 0.942 1.00 98.50 88 LEU A CA 1
ATOM 692 C C . LEU A 1 88 ? 2.502 -2.834 0.873 1.00 98.50 88 LEU A C 1
ATOM 694 O O . LEU A 1 88 ? 2.862 -1.872 0.182 1.00 98.50 88 LEU A O 1
ATOM 698 N N . ALA A 1 89 ? 3.368 -3.549 1.589 1.00 97.38 89 ALA A N 1
ATOM 699 C CA . ALA A 1 89 ? 4.781 -3.208 1.688 1.00 97.38 89 ALA A CA 1
ATOM 700 C C . ALA A 1 89 ? 5.568 -3.506 0.394 1.00 97.38 89 ALA A C 1
ATOM 702 O O . ALA A 1 89 ? 5.211 -4.356 -0.424 1.00 97.38 89 ALA A O 1
ATOM 703 N N . GLY A 1 90 ? 6.704 -2.821 0.227 1.00 95.38 90 GLY A N 1
ATOM 704 C CA . GLY A 1 90 ? 7.617 -3.048 -0.900 1.00 95.38 90 GLY A CA 1
ATOM 705 C C . GLY A 1 90 ? 8.369 -4.381 -0.821 1.00 95.38 90 GLY A C 1
ATOM 706 O O . GLY A 1 90 ? 8.525 -4.946 0.259 1.00 95.38 90 GLY A O 1
ATOM 707 N N . GLY A 1 91 ? 8.912 -4.847 -1.949 1.00 94.19 91 GLY A N 1
ATOM 708 C CA . GLY A 1 91 ? 9.594 -6.138 -2.085 1.00 94.19 91 GLY A CA 1
ATOM 709 C C . GLY A 1 91 ? 9.600 -6.613 -3.542 1.00 94.19 91 GLY A C 1
ATOM 710 O O . GLY A 1 91 ? 9.906 -5.833 -4.441 1.00 94.19 91 GLY A O 1
ATOM 711 N N . SER A 1 92 ? 9.246 -7.872 -3.788 1.00 94.75 92 SER A N 1
ATOM 712 C CA . SER A 1 92 ? 9.029 -8.432 -5.126 1.00 94.75 92 SER A CA 1
ATOM 713 C C . SER A 1 92 ? 7.567 -8.277 -5.555 1.00 94.75 92 SER A C 1
ATOM 715 O O . SER A 1 92 ? 6.694 -8.902 -4.957 1.00 94.75 92 SER A O 1
ATOM 717 N N . SER A 1 93 ? 7.283 -7.502 -6.614 1.00 96.25 93 SER A N 1
ATOM 718 C CA . SER A 1 93 ? 5.915 -7.380 -7.162 1.00 96.25 93 SER A CA 1
ATOM 719 C C . SER A 1 93 ? 5.355 -8.729 -7.621 1.00 96.25 93 SER A C 1
ATOM 721 O O . SER A 1 93 ? 4.198 -9.038 -7.360 1.00 96.25 93 SER A O 1
ATOM 723 N N . LEU A 1 94 ? 6.180 -9.550 -8.284 1.00 95.56 94 LEU A N 1
ATOM 724 C CA . LEU A 1 94 ? 5.769 -10.880 -8.743 1.00 95.56 94 LEU A CA 1
ATOM 725 C C . LEU A 1 94 ? 5.579 -11.845 -7.569 1.00 95.56 94 LEU A C 1
ATOM 727 O O . LEU A 1 94 ? 4.634 -12.624 -7.578 1.00 95.56 94 LEU A O 1
ATOM 731 N N . GLY A 1 95 ? 6.431 -11.761 -6.542 1.00 94.88 95 GLY A N 1
ATOM 732 C CA . GLY A 1 95 ? 6.266 -12.546 -5.316 1.00 94.88 95 GLY A CA 1
ATOM 733 C C . GLY A 1 95 ? 4.975 -12.190 -4.581 1.00 94.88 95 GLY A C 1
ATOM 734 O O . GLY A 1 95 ? 4.220 -13.078 -4.199 1.00 94.88 95 GLY A O 1
ATOM 735 N N . LEU A 1 96 ? 4.675 -10.892 -4.475 1.00 96.44 96 LEU A N 1
ATOM 736 C CA . LEU A 1 96 ? 3.429 -10.402 -3.894 1.00 96.44 96 LEU A CA 1
ATOM 737 C C . LEU A 1 96 ? 2.203 -10.916 -4.664 1.00 96.44 96 LEU A C 1
ATOM 739 O O . LEU A 1 96 ? 1.287 -11.443 -4.044 1.00 96.44 96 LEU A O 1
ATOM 743 N N . LEU A 1 97 ? 2.197 -10.823 -5.999 1.00 96.62 97 LEU A N 1
ATOM 744 C CA . LEU A 1 97 ? 1.103 -11.356 -6.824 1.00 96.62 97 LEU A CA 1
ATOM 745 C C . LEU A 1 97 ? 0.951 -12.871 -6.690 1.00 96.62 97 LEU A C 1
ATOM 747 O O . LEU A 1 97 ? -0.168 -13.355 -6.572 1.00 96.62 97 LEU A O 1
ATOM 751 N N . ASN A 1 98 ? 2.060 -13.612 -6.683 1.00 95.44 98 ASN A N 1
ATOM 752 C CA . ASN A 1 98 ? 2.038 -15.061 -6.508 1.00 95.44 98 ASN A CA 1
ATOM 753 C C . ASN A 1 98 ? 1.418 -15.451 -5.160 1.00 95.44 98 ASN A C 1
ATOM 755 O O . ASN A 1 98 ? 0.567 -16.333 -5.103 1.00 95.44 98 ASN A O 1
ATOM 759 N N . ASN A 1 99 ? 1.797 -14.754 -4.086 1.00 95.12 99 ASN A N 1
ATOM 760 C CA . ASN A 1 99 ? 1.241 -14.995 -2.758 1.00 95.12 99 ASN A CA 1
ATOM 761 C C . ASN A 1 99 ? -0.243 -14.616 -2.689 1.00 95.12 99 ASN A C 1
ATOM 763 O O . ASN A 1 99 ? -1.043 -15.395 -2.178 1.00 95.12 99 ASN A O 1
ATOM 767 N N . LEU A 1 100 ? -0.636 -13.479 -3.272 1.00 95.94 100 LEU A N 1
ATOM 768 C CA . LEU A 1 100 ? -2.044 -13.080 -3.362 1.00 95.94 100 LEU A CA 1
ATOM 769 C C . LEU A 1 100 ? -2.882 -14.019 -4.244 1.00 95.94 100 LEU A C 1
ATOM 771 O O . LEU A 1 100 ? -4.090 -14.107 -4.048 1.00 95.94 100 LEU A O 1
ATOM 775 N N . GLY A 1 101 ? -2.262 -14.756 -5.170 1.00 93.69 101 GLY A N 1
ATOM 776 C CA . GLY A 1 101 ? -2.928 -15.740 -6.030 1.00 93.69 101 GLY A CA 1
ATOM 777 C C . GLY A 1 101 ? -3.600 -16.893 -5.276 1.00 93.69 101 GLY A C 1
ATOM 778 O O . GLY A 1 101 ? -4.428 -17.594 -5.852 1.00 93.69 101 GLY A O 1
ATOM 779 N N . ARG A 1 102 ? -3.301 -17.060 -3.981 1.00 93.62 102 ARG A N 1
ATOM 780 C CA . ARG A 1 102 ? -3.996 -17.994 -3.081 1.00 93.62 102 ARG A CA 1
ATOM 781 C C . ARG A 1 102 ? -5.458 -17.610 -2.837 1.00 93.62 102 ARG A C 1
ATOM 783 O O . ARG A 1 102 ? -6.258 -18.481 -2.514 1.00 93.62 102 ARG A O 1
ATOM 790 N N . TRP A 1 103 ? -5.810 -16.338 -3.034 1.00 96.00 103 TRP A N 1
ATOM 791 C CA . TRP A 1 103 ? -7.176 -15.833 -2.921 1.00 96.00 103 TRP A CA 1
ATOM 792 C C . TRP A 1 103 ? -7.682 -15.396 -4.300 1.00 96.00 103 TRP A C 1
ATOM 794 O O . TRP A 1 103 ? -7.322 -14.314 -4.775 1.00 96.00 103 TRP A O 1
ATOM 804 N N . PRO A 1 104 ? -8.564 -16.177 -4.953 1.00 93.31 104 PRO A N 1
ATOM 805 C CA . PRO A 1 104 ? -9.137 -15.806 -6.251 1.00 93.31 104 PRO A CA 1
ATOM 806 C C . PRO A 1 104 ? -9.856 -14.446 -6.240 1.00 93.31 104 PRO A C 1
ATOM 808 O O . PRO A 1 104 ? -9.956 -13.774 -7.264 1.00 93.31 104 PRO A O 1
ATOM 811 N N . ASN A 1 105 ? -10.337 -14.022 -5.070 1.00 95.25 105 ASN A N 1
ATOM 812 C CA . ASN A 1 105 ? -11.013 -12.754 -4.812 1.00 95.25 105 ASN A CA 1
ATOM 813 C C . ASN A 1 105 ? -10.093 -11.661 -4.227 1.00 95.25 105 ASN A C 1
ATOM 815 O O . ASN A 1 105 ? -10.613 -10.624 -3.817 1.00 95.25 105 ASN A O 1
ATOM 819 N N . ALA A 1 106 ? -8.761 -11.826 -4.210 1.00 96.38 106 ALA A N 1
ATOM 820 C CA . ALA A 1 106 ? -7.820 -10.863 -3.612 1.00 96.38 106 ALA A CA 1
ATOM 821 C C . ALA A 1 106 ? -8.063 -9.415 -4.064 1.00 96.38 106 ALA A C 1
ATOM 823 O O . ALA A 1 106 ? -8.051 -8.492 -3.253 1.00 96.38 106 ALA A O 1
ATOM 824 N N . LYS A 1 107 ? -8.340 -9.217 -5.361 1.00 97.44 107 LYS A N 1
ATOM 825 C CA . LYS A 1 107 ? -8.683 -7.903 -5.918 1.00 97.44 107 LYS A CA 1
ATOM 826 C C . LYS A 1 107 ? -9.892 -7.285 -5.207 1.00 97.44 107 LYS A C 1
ATOM 828 O O . LYS A 1 107 ? -9.814 -6.142 -4.772 1.00 97.44 107 LYS A O 1
ATOM 833 N N . ALA A 1 108 ? -10.982 -8.040 -5.081 1.00 97.44 108 ALA A N 1
ATOM 834 C CA . ALA A 1 108 ? -12.208 -7.572 -4.444 1.00 97.44 108 ALA A CA 1
ATOM 835 C C . ALA A 1 108 ? -12.001 -7.309 -2.946 1.00 97.44 108 ALA A C 1
ATOM 837 O O . ALA A 1 108 ? -12.486 -6.303 -2.441 1.00 97.44 108 ALA A O 1
ATOM 838 N N . LEU A 1 109 ? -11.230 -8.162 -2.260 1.00 97.56 109 LEU A N 1
ATOM 839 C CA . LEU A 1 109 ? -10.885 -7.966 -0.849 1.00 97.56 109 LEU A CA 1
ATOM 840 C C . LEU A 1 109 ? -10.120 -6.654 -0.635 1.00 97.56 109 LEU A C 1
ATOM 842 O O . LEU A 1 109 ? -10.498 -5.859 0.217 1.00 97.56 109 LEU A O 1
ATOM 846 N N . ILE A 1 110 ? -9.096 -6.385 -1.452 1.00 98.12 110 ILE A N 1
ATOM 847 C CA . ILE A 1 110 ? -8.313 -5.141 -1.377 1.00 98.12 110 ILE A CA 1
ATOM 848 C C . ILE A 1 11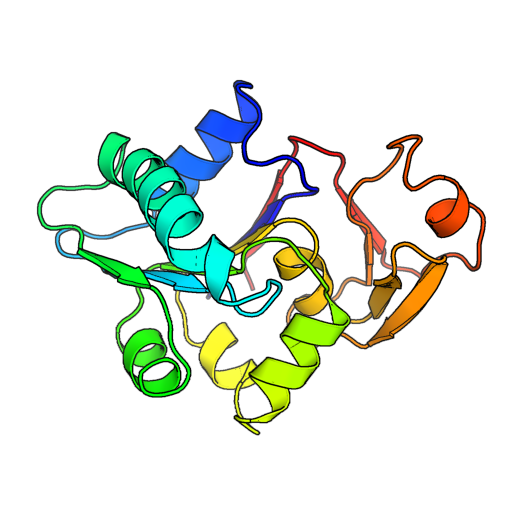0 ? -9.189 -3.923 -1.699 1.00 98.12 110 ILE A C 1
ATOM 850 O O . ILE A 1 110 ? -9.093 -2.906 -1.021 1.00 98.12 110 ILE A O 1
ATOM 854 N N . GLN A 1 111 ? -10.059 -4.010 -2.709 1.00 97.19 111 GLN A N 1
ATOM 855 C CA . GLN A 1 111 ? -10.992 -2.926 -3.049 1.00 97.19 111 GLN A CA 1
ATOM 856 C C . GLN A 1 111 ? -12.055 -2.672 -1.971 1.00 97.19 111 GLN A C 1
ATOM 858 O O . GLN A 1 111 ? -12.628 -1.586 -1.940 1.00 97.19 111 GLN A O 1
ATOM 863 N N . GLY A 1 112 ? -12.326 -3.651 -1.106 1.00 97.69 112 GLY A N 1
ATOM 864 C CA . GLY A 1 112 ? -13.248 -3.505 0.018 1.00 97.69 112 GLY A CA 1
ATOM 865 C C . GLY A 1 112 ? -12.693 -2.664 1.169 1.00 97.69 112 GLY A C 1
ATOM 866 O O . GLY A 1 112 ? -13.475 -2.163 1.974 1.00 97.69 112 GLY A O 1
ATOM 867 N N . VAL A 1 113 ? -11.372 -2.472 1.242 1.00 98.50 113 VAL A N 1
ATOM 868 C CA . VAL A 1 113 ? -10.740 -1.705 2.320 1.00 98.50 113 VAL A CA 1
ATOM 869 C C . VAL A 1 113 ? -10.910 -0.199 2.066 1.00 98.50 113 VAL A C 1
ATOM 871 O O . VAL A 1 113 ? -10.603 0.261 0.964 1.00 98.50 113 VAL A O 1
ATOM 874 N N . PRO A 1 114 ? -11.342 0.602 3.062 1.00 98.31 114 PRO A N 1
ATOM 875 C CA . PRO A 1 114 ? -11.558 2.040 2.888 1.00 98.31 114 PRO A CA 1
ATOM 876 C C . PRO A 1 114 ? -10.316 2.812 2.429 1.00 98.31 114 PRO A C 1
ATOM 878 O O . PRO A 1 114 ? -10.430 3.720 1.605 1.00 98.31 114 PRO A O 1
ATOM 881 N N . VAL A 1 115 ? -9.132 2.459 2.935 1.00 98.69 115 VAL A N 1
ATOM 882 C CA . VAL A 1 115 ? -7.862 3.068 2.523 1.00 98.69 115 VAL A CA 1
ATOM 883 C C . VAL A 1 115 ? -6.819 1.996 2.235 1.00 98.69 115 VAL A C 1
ATOM 885 O O . VAL A 1 115 ? -6.539 1.142 3.072 1.00 98.69 115 VAL A O 1
ATOM 888 N N . VAL A 1 116 ? -6.205 2.059 1.054 1.00 98.81 116 VAL A N 1
ATOM 889 C CA . VAL A 1 116 ? -5.163 1.123 0.619 1.00 98.81 116 VAL A CA 1
ATOM 890 C C . VAL A 1 116 ? -3.905 1.892 0.249 1.00 98.81 116 VAL A C 1
ATOM 892 O O . VAL A 1 116 ? -3.867 2.629 -0.733 1.00 98.81 116 VAL A O 1
ATOM 895 N N . ALA A 1 117 ? -2.838 1.686 1.003 1.00 98.69 117 ALA A N 1
ATOM 896 C CA . ALA A 1 117 ? -1.523 2.215 0.702 1.00 98.69 117 ALA A CA 1
ATOM 897 C C . ALA A 1 117 ? -0.639 1.143 0.064 1.00 98.69 117 ALA A C 1
ATOM 899 O O . ALA A 1 117 ? -0.597 0.004 0.520 1.00 98.69 117 ALA A O 1
ATOM 900 N N . GLY A 1 118 ? 0.116 1.510 -0.965 1.00 98.38 118 GLY A N 1
ATOM 901 C CA . GLY A 1 118 ? 1.106 0.643 -1.591 1.00 98.38 118 GLY A CA 1
ATOM 902 C C . GLY A 1 118 ? 2.450 1.345 -1.696 1.00 98.38 118 GLY A C 1
ATOM 903 O O . GL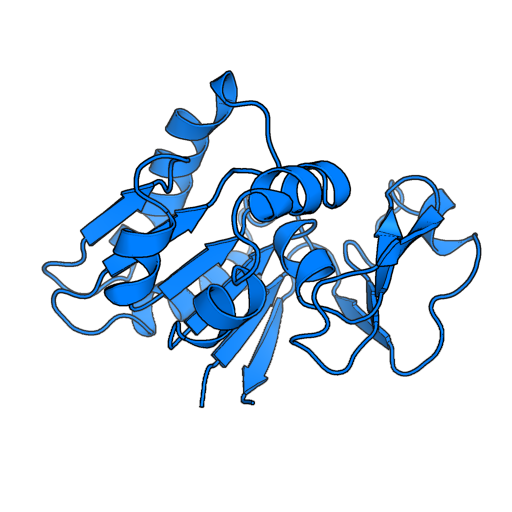Y A 1 118 ? 2.518 2.476 -2.167 1.00 98.38 118 GLY A O 1
ATOM 904 N N . CYS A 1 119 ? 3.529 0.670 -1.300 1.00 98.12 119 CYS A N 1
ATOM 905 C CA . CYS A 1 119 ? 4.894 1.173 -1.463 1.00 98.12 119 CYS A CA 1
ATOM 906 C C . CYS A 1 119 ? 5.697 0.272 -2.400 1.00 98.12 119 CYS A C 1
ATOM 908 O O . CYS A 1 119 ? 5.769 -0.937 -2.180 1.00 98.12 119 CYS A O 1
ATOM 910 N N . SER A 1 120 ? 6.333 0.848 -3.429 1.00 97.06 120 SER A N 1
ATOM 911 C CA . SER A 1 120 ? 7.147 0.100 -4.400 1.00 97.06 120 SER A CA 1
ATOM 912 C C . SER A 1 120 ? 6.355 -1.093 -4.975 1.00 97.06 120 SER A C 1
ATOM 914 O O . SER A 1 120 ? 5.334 -0.888 -5.626 1.00 97.06 120 SER A O 1
ATOM 916 N N . ALA A 1 121 ? 6.738 -2.343 -4.700 1.00 97.19 121 ALA A N 1
ATOM 917 C CA . ALA A 1 121 ? 5.971 -3.527 -5.103 1.00 97.19 121 ALA A CA 1
ATOM 918 C C . ALA A 1 121 ? 4.471 -3.449 -4.763 1.00 97.19 121 ALA A C 1
ATOM 920 O O . ALA A 1 121 ? 3.650 -3.792 -5.609 1.00 97.19 121 ALA A O 1
ATOM 921 N N . GLY A 1 122 ? 4.110 -2.947 -3.577 1.00 98.12 122 GLY A N 1
ATOM 922 C CA . GLY A 1 122 ? 2.712 -2.772 -3.188 1.00 98.12 122 GLY A CA 1
ATOM 923 C C . GLY A 1 122 ? 1.964 -1.767 -4.063 1.00 98.12 122 GLY A C 1
ATOM 924 O O . GLY A 1 122 ? 0.808 -1.993 -4.389 1.00 98.12 122 GLY A O 1
ATOM 925 N N . MET A 1 123 ? 2.630 -0.695 -4.510 1.00 98.12 123 MET A N 1
ATOM 926 C CA . MET A 1 123 ? 2.057 0.241 -5.484 1.00 98.12 123 MET A CA 1
ATOM 927 C C . MET A 1 123 ? 1.899 -0.442 -6.844 1.00 98.12 123 MET A C 1
ATOM 929 O O . MET A 1 123 ? 0.811 -0.421 -7.405 1.00 98.12 123 MET A O 1
ATOM 933 N N . ASN A 1 124 ? 2.955 -1.083 -7.357 1.00 97.44 124 ASN A N 1
ATOM 934 C CA . ASN A 1 12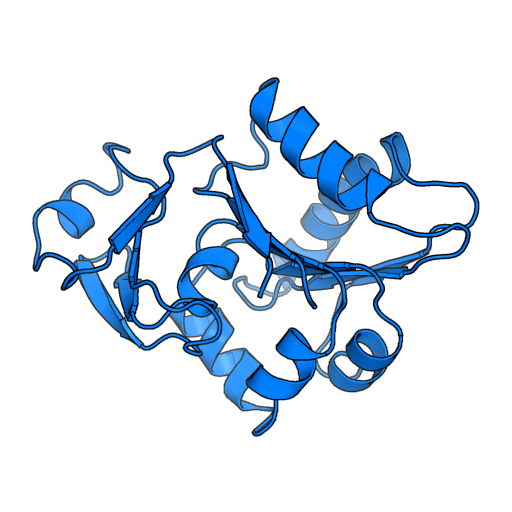4 ? 2.968 -1.719 -8.680 1.00 97.44 124 ASN A CA 1
ATOM 935 C C . ASN A 1 124 ? 1.764 -2.632 -8.926 1.00 97.44 124 ASN A C 1
ATOM 937 O O . ASN A 1 124 ? 1.141 -2.566 -9.986 1.00 97.44 124 ASN A O 1
ATOM 941 N N . ILE A 1 125 ? 1.432 -3.480 -7.950 1.00 98.00 125 ILE A N 1
ATOM 942 C CA . ILE A 1 125 ? 0.372 -4.475 -8.120 1.00 98.00 125 ILE A CA 1
ATOM 943 C C . ILE A 1 125 ? -1.034 -3.869 -8.160 1.00 98.00 125 ILE A C 1
ATOM 945 O O . ILE A 1 125 ? -1.948 -4.534 -8.633 1.00 98.00 125 ILE A O 1
ATOM 949 N N . LEU A 1 126 ? -1.230 -2.629 -7.700 1.00 98.50 126 LEU A N 1
ATOM 950 C CA . LEU A 1 126 ? -2.536 -1.967 -7.747 1.00 98.50 126 LEU A CA 1
ATOM 951 C C . LEU A 1 126 ? -2.893 -1.496 -9.165 1.00 98.50 126 LEU A C 1
ATOM 953 O O . LEU A 1 126 ? -4.070 -1.345 -9.483 1.00 98.50 126 LEU A O 1
ATOM 957 N N . GLY A 1 127 ? -1.896 -1.279 -10.022 1.00 97.94 127 GLY A N 1
ATOM 958 C CA . GLY A 1 127 ? -2.071 -0.788 -11.387 1.00 97.94 127 GLY A CA 1
ATOM 959 C C . GLY A 1 127 ? -2.525 -1.848 -12.382 1.00 97.94 127 GLY A C 1
ATOM 960 O O . GLY A 1 127 ? -2.627 -3.033 -12.066 1.00 97.94 127 GLY A O 1
ATOM 961 N N . ASN A 1 128 ? -2.731 -1.419 -13.627 1.00 97.50 128 ASN A N 1
ATOM 962 C CA . ASN A 1 128 ? -2.952 -2.316 -14.761 1.00 97.50 128 ASN A CA 1
ATOM 963 C C . ASN A 1 128 ? -1.679 -3.099 -15.092 1.00 97.50 128 ASN A C 1
ATOM 965 O O . ASN A 1 128 ? -1.681 -4.325 -15.106 1.00 97.50 128 ASN A O 1
ATOM 969 N N . LYS A 1 129 ? -0.576 -2.396 -15.344 1.00 97.12 129 LYS A N 1
ATOM 970 C CA . LYS A 1 129 ? 0.737 -2.981 -15.632 1.00 97.12 129 LYS A CA 1
ATOM 971 C C . LYS A 1 129 ? 1.825 -2.225 -14.887 1.00 97.12 129 LYS A C 1
ATOM 973 O O . LYS A 1 129 ? 1.633 -1.068 -14.517 1.00 97.12 129 LYS A O 1
ATOM 978 N N . PHE A 1 130 ? 2.969 -2.865 -14.705 1.00 95.81 130 PHE A N 1
ATOM 979 C CA . PHE A 1 130 ? 4.152 -2.274 -14.082 1.00 95.81 130 PHE A CA 1
ATOM 980 C C . PHE A 1 130 ? 5.427 -2.833 -14.717 1.00 95.81 130 PHE A C 1
ATOM 982 O O . PHE A 1 130 ? 5.376 -3.821 -15.449 1.00 95.81 130 PHE A O 1
ATOM 989 N N . LEU A 1 131 ? 6.573 -2.219 -14.427 1.00 92.62 131 LEU A N 1
ATOM 990 C CA . LEU A 1 131 ? 7.880 -2.757 -14.811 1.00 92.62 131 LEU A CA 1
ATOM 991 C C . LEU A 1 131 ? 8.545 -3.440 -13.619 1.00 92.62 131 LEU A C 1
ATOM 993 O O . LEU A 1 131 ? 8.589 -2.894 -12.514 1.00 92.62 131 LEU A O 1
ATOM 997 N N . THR A 1 132 ? 9.079 -4.641 -13.836 1.00 89.38 132 THR A N 1
ATOM 998 C CA . THR A 1 132 ? 9.967 -5.281 -12.863 1.00 89.38 132 THR A CA 1
ATOM 999 C C . THR A 1 132 ? 11.288 -4.513 -12.791 1.00 89.38 132 THR A C 1
ATOM 1001 O O . THR A 1 132 ? 11.628 -3.728 -13.676 1.00 89.38 132 THR A O 1
ATOM 1004 N N . LYS A 1 133 ? 12.108 -4.787 -11.769 1.00 85.25 133 LYS A N 1
ATOM 1005 C CA . LYS A 1 133 ? 13.469 -4.228 -11.675 1.00 85.25 133 LYS A CA 1
ATOM 1006 C C . LYS A 1 133 ? 14.343 -4.554 -12.902 1.00 85.25 133 LYS A C 1
ATOM 1008 O O . LYS A 1 133 ? 15.303 -3.840 -13.168 1.00 85.25 133 LYS A O 1
ATOM 1013 N N . LYS A 1 134 ? 14.015 -5.618 -13.643 1.00 85.88 134 LYS A N 1
ATOM 1014 C CA . LYS A 1 134 ? 14.713 -6.025 -14.871 1.00 85.88 134 LYS A CA 1
ATOM 1015 C C . LYS A 1 134 ? 14.161 -5.356 -16.138 1.00 85.88 134 LYS A C 1
ATOM 1017 O O . LYS A 1 134 ? 14.698 -5.596 -17.210 1.00 85.88 134 LYS A O 1
ATOM 1022 N N . GLY A 1 135 ? 13.111 -4.536 -16.030 1.00 85.56 135 GLY A N 1
ATOM 1023 C CA . GLY A 1 135 ? 12.444 -3.909 -17.178 1.00 85.56 135 GLY A CA 1
ATOM 1024 C C . GLY A 1 135 ? 11.430 -4.802 -17.885 1.00 85.56 135 GLY A C 1
ATOM 1025 O O . GLY A 1 135 ? 10.993 -4.476 -18.984 1.00 85.56 135 GLY A O 1
ATOM 1026 N N . GLU A 1 136 ? 11.046 -5.925 -17.276 1.00 89.12 136 GLU A N 1
ATOM 1027 C CA . GLU A 1 136 ? 10.015 -6.805 -17.824 1.00 89.12 136 GLU A CA 1
ATOM 1028 C C . GLU A 1 136 ? 8.629 -6.252 -17.487 1.00 89.12 136 GLU A C 1
ATOM 1030 O O . GLU A 1 136 ? 8.411 -5.700 -16.405 1.00 89.12 136 GLU A O 1
ATOM 1035 N N . LEU A 1 137 ? 7.676 -6.434 -18.397 1.00 92.31 137 LEU A N 1
ATOM 1036 C CA . LEU A 1 137 ? 6.299 -6.008 -18.193 1.00 92.31 137 LEU A CA 1
ATOM 1037 C C . LEU A 1 137 ? 5.561 -7.008 -17.294 1.00 92.31 137 LEU A C 1
ATOM 1039 O O . LEU A 1 137 ? 5.397 -8.172 -17.650 1.00 92.31 137 LEU A O 1
ATOM 1043 N N . GLY A 1 138 ? 5.093 -6.539 -16.142 1.00 94.38 138 GLY A N 1
ATOM 1044 C CA . GLY A 1 138 ? 4.219 -7.278 -15.236 1.00 94.38 138 GLY A CA 1
ATOM 1045 C C . GLY A 1 138 ? 2.760 -6.847 -15.369 1.00 94.38 138 GLY A C 1
ATOM 1046 O O . GLY A 1 138 ? 2.468 -5.688 -15.671 1.00 94.38 138 GLY A O 1
ATOM 1047 N N . GLN A 1 139 ? 1.843 -7.779 -15.110 1.00 97.12 139 GLN A N 1
ATOM 1048 C CA . GLN A 1 139 ? 0.403 -7.528 -15.026 1.00 97.12 139 GLN A CA 1
ATOM 1049 C C . GLN A 1 139 ? 0.010 -7.349 -13.554 1.00 97.12 139 GLN A C 1
ATOM 1051 O O . GLN A 1 139 ? 0.262 -8.234 -12.741 1.00 97.12 139 GLN A O 1
ATOM 1056 N N . GLY A 1 140 ? -0.574 -6.201 -13.207 1.00 97.56 140 GLY A N 1
ATOM 1057 C CA . GLY A 1 140 ? -1.121 -5.942 -11.874 1.00 97.56 140 GLY A CA 1
ATOM 1058 C C . GLY A 1 140 ? -2.592 -6.357 -11.759 1.00 97.56 140 GLY A C 1
ATOM 1059 O O . GLY A 1 140 ? -3.177 -6.920 -12.688 1.00 97.56 140 GLY A O 1
ATOM 1060 N N . LEU A 1 141 ? -3.201 -6.047 -10.615 1.00 97.62 141 LEU A N 1
ATOM 1061 C CA . LEU A 1 141 ? -4.604 -6.336 -10.300 1.00 97.62 141 LEU A CA 1
ATOM 1062 C C . LEU A 1 141 ? -5.589 -5.442 -11.077 1.00 97.62 141 LEU A C 1
ATOM 1064 O O . LEU A 1 141 ? -6.785 -5.745 -11.139 1.00 97.62 141 LEU A O 1
ATOM 1068 N N . GLY A 1 142 ? -5.121 -4.330 -11.653 1.00 97.31 142 GLY A N 1
ATOM 1069 C CA . GLY A 1 142 ? -5.957 -3.372 -12.380 1.00 97.31 142 GLY A CA 1
ATOM 1070 C C . GLY A 1 142 ? -7.038 -2.757 -11.494 1.00 97.31 142 GLY A C 1
ATOM 1071 O O . GLY A 1 142 ? -8.204 -2.705 -11.886 1.00 97.31 142 GLY A O 1
ATOM 1072 N N . ILE A 1 143 ? -6.683 -2.408 -10.255 1.00 97.88 143 ILE A N 1
ATOM 1073 C CA . ILE A 1 143 ? -7.553 -1.662 -9.334 1.00 97.88 143 ILE A CA 1
ATOM 1074 C C . ILE A 1 143 ? -7.519 -0.180 -9.709 1.00 97.88 143 ILE A C 1
ATOM 1076 O O . ILE A 1 143 ? -8.548 0.483 -9.757 1.00 97.88 143 ILE A O 1
ATOM 1080 N N . ILE A 1 144 ? -6.326 0.313 -10.028 1.00 97.69 144 ILE A N 1
ATOM 1081 C CA . ILE A 1 144 ? -6.064 1.689 -10.422 1.00 97.69 144 ILE A CA 1
ATOM 1082 C C . ILE A 1 144 ? -5.956 1.744 -11.950 1.00 97.69 144 ILE A C 1
ATOM 1084 O O . ILE A 1 144 ? -5.187 0.963 -12.521 1.00 97.69 144 ILE A O 1
ATOM 1088 N N . PRO A 1 145 ? -6.662 2.668 -12.634 1.00 96.06 145 PRO A N 1
ATOM 1089 C CA . PRO A 1 145 ? -6.745 2.715 -14.097 1.00 96.06 145 PRO A CA 1
ATOM 1090 C C . PRO A 1 145 ? -5.489 3.312 -14.765 1.00 96.06 145 PRO A C 1
ATOM 1092 O O . PRO A 1 145 ? -5.574 3.956 -15.807 1.00 96.06 145 PRO A O 1
ATOM 1095 N N . TYR A 1 146 ? -4.312 3.084 -14.181 1.00 97.50 146 TYR A N 1
ATOM 1096 C CA . TYR A 1 146 ? -3.014 3.529 -14.679 1.00 97.50 146 TYR A CA 1
ATOM 1097 C C . TYR A 1 146 ? -2.043 2.353 -14.741 1.00 97.50 146 TYR A C 1
ATOM 1099 O O . TYR A 1 146 ? -2.112 1.411 -13.948 1.00 97.50 146 TYR A O 1
ATOM 1107 N N . ASN A 1 147 ? -1.095 2.425 -15.668 1.00 97.44 147 ASN A N 1
ATOM 1108 C CA . ASN A 1 147 ? 0.132 1.647 -15.567 1.00 97.44 147 ASN A CA 1
ATOM 1109 C C . ASN A 1 147 ? 1.060 2.362 -14.578 1.00 97.44 147 ASN A C 1
ATOM 1111 O O . ASN A 1 147 ? 1.207 3.581 -14.637 1.00 97.44 147 ASN A O 1
ATOM 1115 N N . LEU A 1 148 ? 1.639 1.630 -13.633 1.00 96.44 148 LEU A N 1
ATOM 1116 C CA . LEU A 1 148 ? 2.326 2.216 -12.487 1.00 96.44 148 LEU A CA 1
ATOM 1117 C C . LEU A 1 148 ? 3.836 2.046 -12.613 1.00 96.44 148 LEU A C 1
ATOM 1119 O O . LEU A 1 148 ? 4.335 0.948 -12.864 1.00 96.44 148 LEU A O 1
ATOM 1123 N N . LEU A 1 149 ? 4.556 3.153 -12.431 1.00 94.88 149 LEU A N 1
ATOM 1124 C CA . LEU A 1 149 ? 6.014 3.190 -12.433 1.00 94.88 149 LEU A CA 1
ATOM 1125 C C . LEU A 1 149 ? 6.526 3.702 -11.088 1.00 94.88 149 LEU A C 1
ATOM 1127 O O . LEU A 1 149 ? 6.449 4.890 -10.784 1.00 94.88 149 LEU A O 1
ATOM 1131 N N . VAL A 1 150 ? 7.078 2.789 -10.300 1.00 95.12 150 VAL A N 1
ATOM 1132 C CA . VAL A 1 150 ? 7.766 3.084 -9.037 1.00 95.12 150 VAL A CA 1
ATOM 1133 C C . VAL A 1 150 ? 9.231 3.440 -9.276 1.00 95.12 150 VAL A C 1
ATOM 1135 O O . VAL A 1 150 ? 9.779 3.158 -10.343 1.00 95.12 150 VAL A O 1
ATOM 1138 N N . HIS A 1 151 ? 9.882 4.023 -8.270 1.00 94.38 151 HIS A N 1
ATOM 1139 C CA . HIS A 1 151 ? 11.291 4.415 -8.315 1.00 94.38 151 HIS A CA 1
ATOM 1140 C C . HIS A 1 151 ? 11.648 5.280 -9.539 1.00 94.38 151 HIS A C 1
ATOM 1142 O O . HIS A 1 151 ? 12.741 5.170 -10.102 1.00 94.38 151 HIS A O 1
ATOM 1148 N N . HIS A 1 152 ? 10.722 6.126 -10.001 1.00 91.06 152 HIS A N 1
ATOM 1149 C CA . HIS A 1 152 ? 10.942 6.932 -11.199 1.00 91.06 152 HIS A CA 1
ATOM 1150 C C . HIS A 1 152 ? 12.204 7.797 -11.049 1.00 91.06 152 HIS A C 1
ATOM 1152 O O . HIS A 1 152 ? 12.376 8.459 -10.028 1.00 91.06 152 HIS A O 1
ATOM 1158 N N . ARG A 1 153 ? 13.083 7.780 -12.064 1.00 87.81 153 ARG A N 1
ATOM 1159 C CA . ARG A 1 153 ? 14.385 8.482 -12.110 1.00 87.81 153 ARG A CA 1
ATOM 1160 C C . ARG A 1 153 ? 15.436 8.020 -11.095 1.00 87.81 153 ARG A C 1
ATOM 1162 O O . ARG A 1 153 ? 16.509 8.614 -11.037 1.00 87.81 153 ARG A O 1
ATOM 1169 N N . ALA A 1 154 ? 15.184 6.950 -10.347 1.00 86.94 154 ALA A N 1
ATOM 1170 C CA . ALA A 1 154 ? 16.185 6.361 -9.469 1.00 86.94 154 ALA A CA 1
ATOM 1171 C C . ALA A 1 154 ? 17.269 5.625 -10.297 1.00 86.94 154 ALA A C 1
ATOM 1173 O O . ALA A 1 154 ? 16.926 4.723 -11.074 1.00 86.94 154 ALA A O 1
ATOM 1174 N N . PRO A 1 155 ? 18.569 5.960 -10.155 1.00 85.12 155 PRO A N 1
ATOM 1175 C CA . PRO A 1 155 ? 19.645 5.401 -10.985 1.00 85.12 155 PRO A CA 1
ATOM 1176 C C . PRO A 1 155 ? 19.709 3.867 -10.994 1.00 85.12 155 PRO A C 1
ATOM 1178 O O . PRO A 1 155 ? 19.950 3.250 -12.033 1.00 85.12 155 PRO A O 1
ATOM 1181 N N . GLN A 1 156 ? 19.416 3.237 -9.857 1.00 81.06 156 GLN A N 1
ATOM 1182 C CA . GLN A 1 156 ? 19.394 1.786 -9.664 1.00 81.06 156 GLN A CA 1
ATOM 1183 C C . GLN A 1 156 ? 18.244 1.067 -10.400 1.00 81.06 156 GLN A C 1
ATOM 1185 O O . GLN A 1 156 ? 18.224 -0.164 -10.447 1.00 81.06 156 GLN A O 1
ATOM 1190 N N . TYR A 1 157 ? 17.316 1.821 -11.001 1.00 81.81 157 TYR A N 1
ATOM 1191 C CA . TYR A 1 157 ? 16.223 1.333 -11.852 1.00 81.81 157 TYR A CA 1
ATOM 1192 C C . TYR A 1 157 ? 16.345 1.812 -13.307 1.00 81.81 157 TYR A C 1
ATOM 1194 O O . TYR A 1 157 ? 15.419 1.622 -14.095 1.00 81.81 157 TYR A O 1
ATOM 1202 N N . SER A 1 158 ? 17.485 2.396 -13.687 1.00 78.75 158 SER A N 1
ATOM 1203 C CA . SER A 1 158 ? 17.738 2.893 -15.047 1.00 78.75 158 SER A CA 1
ATOM 1204 C C . SER A 1 158 ? 17.553 1.820 -16.120 1.00 78.75 158 SER A C 1
ATOM 1206 O O . SER A 1 158 ? 16.926 2.099 -17.132 1.00 78.75 158 SER A O 1
ATOM 1208 N N . VAL A 1 159 ? 17.994 0.579 -15.879 1.00 75.19 159 VAL A N 1
ATOM 1209 C CA . VAL A 1 159 ? 17.779 -0.553 -16.804 1.00 75.19 159 VAL A CA 1
ATOM 1210 C C . VAL A 1 159 ? 16.290 -0.817 -17.023 1.00 75.19 159 VAL A C 1
ATOM 1212 O O . VAL A 1 159 ? 15.853 -0.967 -18.160 1.00 75.19 159 VAL A O 1
ATOM 1215 N N . ALA A 1 160 ? 15.497 -0.821 -15.948 1.00 74.31 160 ALA A N 1
ATOM 1216 C CA . ALA A 1 160 ? 14.057 -1.014 -16.058 1.00 74.31 160 ALA A CA 1
ATOM 1217 C C . ALA A 1 160 ? 13.389 0.119 -16.844 1.00 74.31 160 ALA A C 1
ATOM 1219 O O . ALA A 1 160 ? 12.510 -0.132 -17.658 1.00 74.31 160 ALA A O 1
ATOM 1220 N N . GLN A 1 161 ? 13.830 1.358 -16.623 1.00 75.31 161 GLN A N 1
ATOM 1221 C CA . GLN A 1 161 ? 13.247 2.554 -17.234 1.00 75.31 161 GLN A CA 1
ATOM 1222 C C . GLN A 1 161 ? 13.740 2.817 -18.664 1.00 75.31 161 GLN A C 1
ATOM 1224 O O . GLN A 1 161 ? 13.060 3.510 -19.413 1.00 75.31 161 GLN A O 1
ATOM 1229 N N . ALA A 1 162 ? 14.889 2.257 -19.046 1.00 72.44 162 ALA A N 1
ATOM 1230 C CA . ALA A 1 162 ? 15.431 2.299 -20.403 1.00 72.44 162 ALA A CA 1
ATOM 1231 C C . ALA A 1 162 ? 14.896 1.171 -21.306 1.00 72.44 162 ALA A C 1
ATOM 1233 O O . ALA A 1 162 ? 15.135 1.200 -22.512 1.00 72.44 162 ALA A O 1
ATOM 1234 N N . GLY A 1 163 ? 14.216 0.172 -20.729 1.00 67.94 163 GLY A N 1
ATOM 1235 C CA . GLY A 1 163 ? 13.589 -0.934 -21.452 1.00 67.94 163 GLY A CA 1
ATOM 1236 C C . GLY A 1 163 ? 12.319 -0.531 -22.214 1.00 67.94 163 GLY A C 1
ATOM 1237 O O . GLY A 1 163 ? 12.180 0.591 -22.699 1.00 67.94 163 GLY A O 1
ATOM 1238 N N . ALA A 1 164 ? 11.367 -1.461 -22.334 1.00 66.62 164 ALA A N 1
ATOM 1239 C CA . ALA A 1 164 ? 10.092 -1.183 -22.992 1.00 66.62 164 ALA A CA 1
ATOM 1240 C C . ALA A 1 164 ? 9.265 -0.178 -22.161 1.00 66.62 164 ALA A C 1
ATOM 1242 O O . ALA A 1 164 ? 8.996 -0.444 -20.985 1.00 66.62 164 ALA A O 1
ATOM 1243 N N . PRO A 1 165 ? 8.829 0.958 -22.736 1.00 80.88 165 PRO A N 1
ATOM 1244 C CA . PRO A 1 165 ? 8.032 1.928 -22.001 1.00 80.88 165 PRO A CA 1
ATOM 1245 C C . PRO A 1 165 ? 6.677 1.324 -21.620 1.00 80.88 165 PRO A C 1
ATOM 1247 O O . PRO A 1 165 ? 6.059 0.597 -22.404 1.00 80.88 165 PRO A O 1
ATOM 1250 N N . LEU A 1 166 ? 6.182 1.651 -20.423 1.00 87.81 166 LEU A N 1
ATOM 1251 C CA . LEU A 1 166 ? 4.797 1.342 -20.075 1.00 87.81 166 LEU A CA 1
ATOM 1252 C C . LEU A 1 166 ? 3.860 2.068 -21.052 1.00 87.81 166 LEU A C 1
ATOM 1254 O O . LEU A 1 166 ? 4.057 3.261 -21.302 1.00 87.81 166 LEU A O 1
ATOM 1258 N N . PRO A 1 167 ? 2.831 1.391 -21.590 1.00 89.50 167 PRO A N 1
ATOM 1259 C CA . PRO A 1 167 ? 1.854 2.065 -22.430 1.00 89.50 167 PRO A CA 1
ATOM 1260 C C . PRO A 1 167 ? 1.099 3.128 -21.610 1.00 89.50 167 PRO A C 1
ATOM 1262 O O . PRO A 1 167 ? 0.884 2.934 -20.412 1.00 89.50 167 PRO A O 1
ATOM 1265 N N . PRO A 1 168 ? 0.675 4.253 -22.204 1.00 92.19 168 PRO A N 1
ATOM 1266 C CA . PRO A 1 168 ? -0.158 5.227 -21.505 1.00 92.19 168 PRO A CA 1
ATOM 1267 C C . PRO A 1 168 ? -1.559 4.661 -21.179 1.00 92.19 168 PRO A C 1
ATOM 1269 O O . PRO A 1 168 ? -2.029 3.760 -21.879 1.00 92.19 168 PRO A O 1
ATOM 1272 N N . PRO A 1 169 ? -2.244 5.187 -20.143 1.00 95.56 169 PRO A N 1
ATOM 1273 C CA . PRO A 1 169 ? -1.772 6.233 -19.235 1.00 95.56 169 PRO A CA 1
ATOM 1274 C C . PRO A 1 169 ? -0.836 5.667 -18.149 1.00 95.56 169 PRO A C 1
ATOM 1276 O O . PRO A 1 169 ? -1.107 4.619 -17.559 1.00 95.56 169 PRO A O 1
ATOM 1279 N N . VAL A 1 170 ? 0.272 6.369 -17.883 1.00 95.56 170 VAL A N 1
ATOM 1280 C CA . VAL A 1 170 ? 1.277 5.984 -16.876 1.00 95.56 170 VAL A CA 1
ATOM 1281 C C . VAL A 1 170 ? 1.246 6.966 -15.713 1.00 95.56 170 VAL A C 1
ATOM 1283 O O . VAL A 1 170 ? 1.308 8.174 -15.930 1.00 95.56 170 VAL A O 1
ATOM 1286 N N . LEU A 1 171 ? 1.222 6.446 -14.489 1.00 96.75 171 LEU A N 1
ATOM 1287 C CA . LEU A 1 171 ? 1.469 7.215 -13.275 1.00 96.75 171 LEU A CA 1
ATOM 1288 C C . LEU A 1 171 ? 2.832 6.815 -12.704 1.00 96.75 171 LEU A C 1
ATOM 1290 O O . LEU A 1 171 ? 3.023 5.694 -12.225 1.00 96.75 171 LEU A O 1
ATOM 1294 N N . ALA A 1 172 ? 3.784 7.741 -12.789 1.00 95.56 172 ALA A N 1
ATOM 1295 C CA . ALA A 1 172 ? 5.149 7.554 -12.323 1.00 95.56 172 ALA A CA 1
ATOM 1296 C C . ALA A 1 172 ? 5.377 8.291 -11.000 1.00 95.56 172 ALA A C 1
ATOM 1298 O O . ALA A 1 172 ? 5.126 9.491 -10.911 1.00 95.56 172 ALA A O 1
ATOM 1299 N N . VAL A 1 173 ? 5.883 7.584 -9.988 1.00 96.88 173 VAL A N 1
ATOM 1300 C CA . VAL A 1 173 ? 6.134 8.132 -8.649 1.00 96.88 173 VAL A CA 1
ATOM 1301 C C . VAL A 1 173 ? 7.603 7.914 -8.283 1.00 96.88 173 VAL A C 1
ATOM 1303 O O . VAL A 1 173 ? 8.144 6.812 -8.408 1.00 96.88 173 VAL A O 1
ATOM 1306 N N . GLN A 1 174 ? 8.272 8.997 -7.883 1.00 96.38 174 GLN A N 1
ATOM 1307 C CA . GLN A 1 174 ? 9.683 8.992 -7.485 1.00 96.38 174 GLN A CA 1
ATOM 1308 C C . GLN A 1 174 ? 9.855 8.383 -6.086 1.00 96.38 174 GLN A C 1
ATOM 1310 O O . GLN A 1 174 ? 8.905 8.309 -5.307 1.00 96.38 174 GLN A O 1
ATOM 1315 N N . GLU A 1 175 ? 11.073 7.960 -5.750 1.00 96.38 175 GLU A N 1
ATOM 1316 C CA . GLU A 1 175 ? 11.395 7.550 -4.377 1.00 96.38 175 GLU A CA 1
ATOM 1317 C C . GLU A 1 175 ? 11.078 8.677 -3.390 1.00 96.38 175 GLU A C 1
ATOM 1319 O O . GLU A 1 175 ? 11.221 9.855 -3.716 1.00 96.38 175 GLU A O 1
ATOM 1324 N N . THR A 1 176 ? 10.636 8.316 -2.184 1.00 96.62 176 THR A N 1
ATOM 1325 C CA . THR A 1 176 ? 10.190 9.221 -1.106 1.00 96.62 176 THR A CA 1
ATOM 1326 C C . THR A 1 176 ? 8.961 10.079 -1.410 1.00 96.62 176 THR A C 1
ATOM 1328 O O . THR A 1 176 ? 8.546 10.862 -0.564 1.00 96.62 176 THR A O 1
ATOM 1331 N N . GLN A 1 177 ? 8.382 9.969 -2.606 1.00 98.12 177 GLN A N 1
ATOM 1332 C CA . GLN A 1 177 ? 7.174 10.691 -2.986 1.00 98.12 177 GLN A CA 1
ATOM 1333 C C . GLN A 1 177 ? 5.967 9.757 -2.954 1.00 98.12 177 GLN A C 1
ATOM 1335 O O . GLN A 1 177 ? 6.080 8.551 -3.200 1.00 98.12 177 GLN A O 1
ATOM 1340 N N . PHE A 1 178 ? 4.794 10.332 -2.703 1.00 98.44 178 PHE A N 1
ATOM 1341 C CA . PHE A 1 178 ? 3.526 9.636 -2.854 1.00 98.44 178 PHE A CA 1
ATOM 1342 C C . PHE A 1 178 ? 2.450 10.543 -3.445 1.00 98.44 178 PHE A C 1
ATOM 1344 O O . PHE A 1 178 ? 2.581 11.765 -3.461 1.00 98.44 178 PHE A O 1
ATOM 1351 N N . CYS A 1 179 ? 1.382 9.929 -3.935 1.00 97.75 179 CYS A N 1
ATOM 1352 C CA . CYS A 1 179 ? 0.164 10.617 -4.346 1.00 97.75 179 CYS A CA 1
ATOM 1353 C C . CYS A 1 179 ? -1.062 9.845 -3.855 1.00 97.75 179 CYS A C 1
ATOM 1355 O O . CYS A 1 179 ? -0.948 8.682 -3.458 1.00 97.75 179 CYS A O 1
ATOM 1357 N N . THR A 1 180 ? -2.226 10.489 -3.883 1.00 97.69 180 THR A N 1
ATOM 1358 C CA . THR A 1 180 ? -3.495 9.875 -3.492 1.00 97.69 180 THR A CA 1
ATOM 1359 C C . THR A 1 180 ? -4.491 9.877 -4.647 1.00 97.69 180 THR A C 1
ATOM 1361 O O . THR A 1 180 ? -4.502 10.789 -5.474 1.00 97.69 180 THR A O 1
ATOM 1364 N N . ILE A 1 181 ? -5.314 8.832 -4.726 1.00 96.50 181 ILE A N 1
ATOM 1365 C CA . ILE A 1 181 ? -6.388 8.684 -5.717 1.00 96.50 181 ILE A CA 1
ATOM 1366 C C . ILE A 1 181 ? -7.637 8.183 -4.996 1.00 96.50 181 ILE A C 1
ATOM 1368 O O . ILE A 1 181 ? -7.548 7.248 -4.207 1.00 96.50 181 ILE A O 1
ATOM 1372 N N . GLN A 1 182 ? -8.796 8.767 -5.282 1.00 95.81 182 GLN A N 1
ATOM 1373 C CA . GLN A 1 182 ? -10.092 8.266 -4.818 1.00 95.81 182 GLN A CA 1
ATOM 1374 C C . GLN A 1 182 ? -10.833 7.636 -5.995 1.00 95.81 182 GLN A C 1
ATOM 1376 O O . GLN A 1 182 ? -10.895 8.250 -7.063 1.00 95.81 182 GLN A O 1
ATOM 1381 N N . LEU A 1 183 ? -11.348 6.419 -5.807 1.00 91.56 183 LEU A N 1
ATOM 1382 C CA . LEU A 1 183 ? -12.106 5.665 -6.815 1.00 91.56 183 LEU A CA 1
ATOM 1383 C C . LEU A 1 183 ? -13.430 5.140 -6.245 1.00 91.56 183 LEU A C 1
ATOM 1385 O O . LEU A 1 183 ? -13.523 4.917 -5.013 1.00 91.56 183 LEU A O 1
#

pLDDT: mean 94.06, std 6.63, range [66.62, 98.81]

=== Feature glossary ===
The record interleaves many kinds of information about one protein. Here is each kind framed as the question it answers.

Q: What does the local fold look like, residue by residue?
A: The Foldseek 3Di string encodes local tertiary geometry as a 20-letter alphabet — one character per residue — derived from the relative positions of nearby Cα atoms. Unlike the amino-acid sequence, 3Di is a direct function of the 3D structure, so two proteins with the same fold have similar 3Di strings even at low sequence identity.

Q: Which residues are in helices, strands, or loops?
A: The SS8 string is DSSP's per-residue secondary-structure call. α-helix (H) means an i→i+4 H-bond ladder; β-strand (E) means the residue participates in a β-sheet; 3₁₀ (G) and π (I) are tighter and wider helices; T/S are turns/bends; '-' is loop.

Q: How big and how compact is the whole molecule?
A: Radius of gyration (Rg) is the root-mean-square distance of Cα atoms from their centroid — a single number for overall size and compactness. A globular domain of N residues has Rg ≈ 2.2·N^0.38 Å; an extended or disordered chain has a much larger Rg. The Cα contact count is the number of residue pairs whose Cα atoms are within 8 Å and are more than four positions apart in sequence — a standard proxy for tertiary packing density. The bounding box is the smallest axis-aligned box enclosing all Cα atoms.

Q: Where is each backbone atom in 3D?
A: Structure coordinates are given as an mmCIF _atom_site loop: one row per atom with element, residue name, chain id, sequence number, and x/y/z position in Å. Only the four main-chain atoms per residue are included here; side chains are omitted to keep the record compact.

Q: What is the amino-acid chain?
A: Primary structure: the covalent order of the twenty standard amino acids along the backbone. Two proteins with the same sequence will (almost always) fold to the same structure; two with 30% identity often share a fold but not the details.

Q: What if only a Cα trace is available?
A: Three-state secondary structure (P-SEA) collapses the eight DSSP classes into helix (a), strand (b), and coil (c). P-SEA assigns these from Cα geometry alone — distances and angles — without requiring backbone oxygens, so it works on any Cα trace.

Q: What family and function is it annotated with?
A: Database cross-references. InterPro integrates a dozen domain/family signature databases into unified entries with residue-range hits. GO terms attach function/process/location labels with evidence codes. CATH codes position the fold in a four-level structural taxonomy. Organism is the NCBI-taxonomy species name.

Q: How confident is the AlphaFold model at each residue?
A: pLDDT is the predicted lDDT-Cα score: AlphaFold's confidence that the local environment of each residue (all inter-atomic distances within 15 Å) is correctly placed. It is a per-residue number between 0 and 100, with higher meaning more reliable.

Q: How mobile is each atom in the crystal?
A: B-factor (Debye–Waller factor) reflects atomic displacement in the crystal lattice. It is an e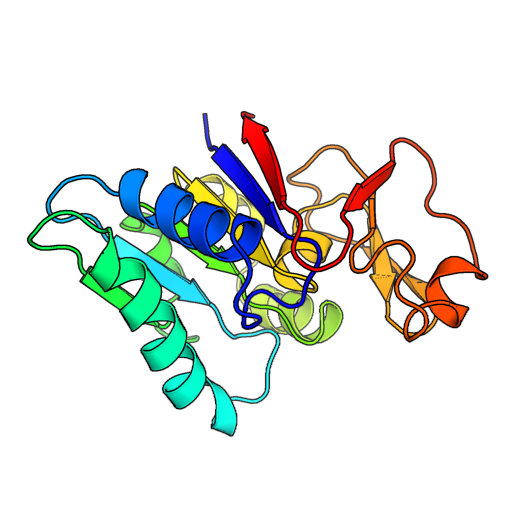xperimental observable (units Å²), not a prediction; low values mean the atom is pinned down, high values mean it moves or is heterogeneous across the crystal.

Q: Which residues are buried vs exposed?
A: SASA measures how much of the protein is reachable by solvent. It is computed by rolling a water-sized probe over the atomic surface and summing the exposed area (Å²). Per-residue SASA distinguishes core (buried, low SASA) from surface (exposed, high SASA) residues; total SASA is a whole-molecule size measure.

Q: What do the diagnostic plots show?
A: Plot images: a contact map (which residues are close in 3D, as an N×N binary image), a Ramachandran scatter (backbone torsion angles, revealing secondary-structure composition at a glance), and — for AlphaFold structures — a PAE heatmap (pairwise prediction confidence).

Q: What known structures does this most resemble?
A: The Foldseek neighbor list gives the closest experimentally determined structures in the PDB, ranked by structural alignment. TM-score near 1 means near-identical fold; near 0.3 means only rough topology match. This is how one finds what a novel AlphaFold prediction most resembles in the solved-structure universe.

Q: Are the domains correctly placed relative to each other?
A: Predicted aligned error is AlphaFold's pairwise confidence. Unlike pLDDT (per-residue), PAE is per-residue-pair and captures whether two parts of the structure are correctly placed relative to each other. Units are ångströms of expected positional error.

Q: What do the rendered images show?
A: Structure images are PyMOL renders from six orthogonal camera directions. Cartoon representation draws helices as coils and strands as arrows; sticks shows the backbone as bonds; surface shows the solvent-excluded envelope. Rainbow coloring maps sequence position to hue (blue→red, N→C); chain coloring assigns a distinct color per polypeptide.

Q: What are the backbone torsion angles?
A: φ (phi) and ψ (psi) are the two rotatable backbone dihedrals per residue: φ is the C(i-1)–N–Cα–C torsion, ψ is the N–Cα–C–N(i+1) torsion, both in degrees on (−180°, 180°]. α-helical residues cluster near (−60°, −45°); β-strand residues near (−120°, +130°). A Ramachandran plot is simply a scatter of (φ, ψ) for every residue.